Protein AF-A0A9P0B9B5-F1 (afdb_monomer_lite)

Sequence (236 aa):
MSIVCNHLKKTVIEEKGFDEEYAPSSCHLESDSDSSSYSDNIPLQDLTIKIDPSAIFSNTEIIPAVGECIEGHNIDAVVEEMQTVQVAANGENSNDEIIGKKTKRRNGFEKQQKDREKHPPIGGCLLKCKNKDCSEITEEDRKKIWDKFWSLQYSVRRQWLCRHVRFCQVQKRTVQPKSTTVSTKPSENLDGDTSEEETGRSFLKNESREYFLPKPFLGYKQTKVCKKMFLGTLGY

pLDDT: mean 70.26, std 19.97, range [30.78, 97.44]

Organism: Brassicogethes aeneus (NCBI:txid1431903)

Secondary structure (DSSP, 8-state):
----------------------------------------------------TT-----------------------------------------------------HHHHHHHHHHHSPPPP---TT-S-GGGGGS-HHHHHHHHHHHHHS-HHHHHHHHHHHEEEEE-----------------------------------TTEEEEEEEE-TTSTT-EEEE-HHHHHHHHT-

Radius of gyration: 33.67 Å; chains: 1; bounding box: 104×52×91 Å

Foldseek 3Di:
DDDDDDDDDDDDDDDDDDPDDDDPDDPDPPPPDDDDDDDDDDDDDDPPPPDDPPPPDDDDDDDDDDDDDDDDDDPPDDDDDDDPPPDDDPDDDDDPDDPPVPVPPPDVVVVLVVVLVLQDQADAPPPPDPDPLSVVQDPVQLQVQQVVLSVDDPVVNVVVQVVFKDKDADPDDPPPPPCPPPPDDDDDDDDDDDDDPPPPPVPSPGIDIWGWDDRPPPPPDITTDDPRRRRSSNRD

Structure (mmCIF, N/CA/C/O backbone):
data_AF-A0A9P0B9B5-F1
#
_entry.id   AF-A0A9P0B9B5-F1
#
loop_
_atom_site.group_PDB
_atom_site.id
_atom_site.type_symbol
_atom_site.label_atom_id
_atom_site.label_alt_id
_atom_site.label_comp_id
_atom_site.label_asym_id
_atom_site.label_entity_id
_atom_site.label_seq_id
_atom_site.pdbx_PDB_ins_code
_atom_site.Cartn_x
_atom_site.Cartn_y
_atom_site.Cartn_z
_atom_site.occupancy
_atom_site.B_iso_or_equiv
_atom_site.auth_seq_id
_atom_site.auth_comp_id
_atom_site.auth_asym_id
_atom_site.auth_atom_id
_atom_site.pdbx_PDB_model_num
ATOM 1 N N . MET A 1 1 ? 52.102 -26.822 -2.705 1.00 44.62 1 MET A N 1
ATOM 2 C CA . MET A 1 1 ? 50.639 -26.832 -2.492 1.00 44.62 1 MET A CA 1
ATOM 3 C C . MET A 1 1 ? 49.992 -26.361 -3.781 1.00 44.62 1 MET A C 1
ATOM 5 O O . MET A 1 1 ? 50.134 -25.196 -4.123 1.00 44.62 1 MET A O 1
ATOM 9 N N . SER A 1 2 ? 49.409 -27.281 -4.547 1.00 30.78 2 SER A N 1
ATOM 10 C CA . SER A 1 2 ? 48.830 -26.994 -5.864 1.00 30.78 2 SER A CA 1
ATOM 11 C C . SER A 1 2 ? 47.378 -26.549 -5.710 1.00 30.78 2 SER A C 1
ATOM 13 O O . SER A 1 2 ? 46.576 -27.276 -5.129 1.00 30.78 2 SER A O 1
ATOM 15 N N . ILE A 1 3 ? 47.049 -25.362 -6.217 1.00 40.97 3 ILE A N 1
ATOM 16 C CA . ILE A 1 3 ? 45.682 -24.832 -6.239 1.00 40.97 3 ILE A CA 1
ATOM 17 C C . ILE A 1 3 ? 45.036 -25.277 -7.551 1.00 40.97 3 ILE A C 1
ATOM 19 O O . ILE A 1 3 ? 45.455 -24.880 -8.635 1.00 40.97 3 ILE A O 1
ATOM 23 N N . VAL A 1 4 ? 44.032 -26.144 -7.438 1.00 43.41 4 VAL A N 1
ATOM 24 C CA . VAL A 1 4 ? 43.198 -26.601 -8.552 1.00 43.41 4 VAL A CA 1
ATOM 25 C C . VAL A 1 4 ? 42.124 -25.540 -8.805 1.00 43.41 4 VAL A C 1
ATOM 27 O O . VAL A 1 4 ? 41.219 -25.362 -7.992 1.00 43.41 4 VAL A O 1
ATOM 30 N N . CYS A 1 5 ? 42.222 -24.826 -9.927 1.00 40.38 5 CYS A N 1
ATOM 31 C CA . CYS A 1 5 ? 41.165 -23.938 -10.409 1.00 40.38 5 CYS A CA 1
ATOM 32 C C . CYS A 1 5 ? 40.026 -24.767 -11.020 1.00 40.38 5 CYS A C 1
ATOM 34 O O . CYS A 1 5 ? 40.195 -25.405 -12.058 1.00 40.38 5 CYS A O 1
ATOM 36 N N . ASN A 1 6 ? 38.852 -24.735 -10.388 1.00 48.91 6 ASN A N 1
ATOM 37 C CA . ASN A 1 6 ? 37.631 -25.305 -10.945 1.00 48.91 6 ASN A CA 1
ATOM 38 C C . ASN A 1 6 ? 37.082 -24.412 -12.068 1.00 48.91 6 ASN A C 1
ATOM 40 O O . ASN A 1 6 ? 36.765 -23.241 -11.863 1.00 48.91 6 ASN A O 1
ATOM 44 N N . HIS A 1 7 ? 36.948 -25.000 -13.256 1.00 39.97 7 HIS A N 1
ATOM 45 C CA . HIS A 1 7 ? 36.294 -24.415 -14.422 1.00 39.97 7 HIS A CA 1
ATOM 46 C C . HIS A 1 7 ? 34.793 -24.197 -14.167 1.00 39.97 7 HIS A C 1
ATOM 48 O O . HIS A 1 7 ? 34.031 -25.150 -14.001 1.00 39.97 7 HIS A O 1
ATOM 54 N N . LEU A 1 8 ? 34.353 -22.938 -14.227 1.00 41.25 8 LEU A N 1
ATOM 55 C CA . LEU A 1 8 ? 32.943 -22.567 -14.335 1.00 41.25 8 LEU A CA 1
ATOM 56 C C . LEU A 1 8 ? 32.449 -22.897 -15.758 1.00 41.25 8 LEU A C 1
ATOM 58 O O . LEU A 1 8 ? 32.858 -22.263 -16.733 1.00 41.25 8 LEU A O 1
ATOM 62 N N . LYS A 1 9 ? 31.572 -23.897 -15.892 1.00 45.56 9 LYS A N 1
ATOM 63 C CA . LYS A 1 9 ? 30.854 -24.179 -17.143 1.00 45.56 9 LYS A CA 1
ATOM 64 C C . LYS A 1 9 ? 29.728 -23.153 -17.315 1.00 45.56 9 LYS A C 1
ATOM 66 O O . LYS A 1 9 ? 28.806 -23.109 -16.507 1.00 45.56 9 LYS A O 1
ATOM 71 N N . LYS A 1 10 ? 29.794 -22.345 -18.378 1.00 40.94 10 LYS A N 1
ATOM 72 C CA . LYS A 1 10 ? 28.667 -21.534 -18.868 1.00 40.94 10 LYS A CA 1
ATOM 73 C C . LYS A 1 10 ? 27.616 -22.468 -19.471 1.00 40.94 10 LYS A C 1
ATOM 75 O O . LYS A 1 10 ? 27.870 -23.084 -20.501 1.00 40.94 10 LYS A O 1
ATOM 80 N N . THR A 1 11 ? 26.442 -22.553 -18.859 1.00 43.03 11 THR A N 1
ATOM 81 C CA . THR A 1 11 ? 25.246 -23.099 -19.507 1.00 43.03 11 THR A CA 1
ATOM 82 C C . THR A 1 11 ? 24.558 -21.986 -20.287 1.00 43.03 11 THR A C 1
ATOM 84 O O . THR A 1 11 ? 24.076 -21.015 -19.706 1.00 43.03 11 THR A O 1
ATOM 87 N N . VAL A 1 12 ? 24.549 -22.131 -21.610 1.00 48.03 12 VAL A N 1
ATOM 88 C CA . VAL A 1 12 ? 23.695 -21.380 -22.532 1.00 48.03 12 VAL A CA 1
ATOM 89 C C . VAL A 1 12 ? 22.266 -21.879 -22.319 1.00 48.03 12 VAL A C 1
ATOM 91 O O . VAL A 1 12 ? 22.008 -23.069 -22.478 1.00 48.03 12 VAL A O 1
ATOM 94 N N . ILE A 1 13 ? 21.360 -20.995 -21.906 1.00 45.97 13 ILE A N 1
ATOM 95 C CA . ILE A 1 13 ? 19.924 -21.283 -21.850 1.00 45.97 13 ILE A CA 1
ATOM 96 C C . ILE A 1 13 ? 19.334 -20.762 -23.161 1.00 45.97 13 ILE A C 1
ATOM 98 O O . ILE A 1 13 ? 19.321 -19.557 -23.399 1.00 45.97 13 ILE A O 1
ATOM 102 N N . GLU A 1 14 ? 18.903 -21.681 -24.024 1.00 51.84 14 GLU A N 1
ATOM 103 C CA . GLU A 1 14 ? 18.064 -21.381 -25.183 1.00 51.84 14 GLU A CA 1
ATOM 104 C C . GLU A 1 14 ? 16.669 -20.966 -24.697 1.00 51.84 14 GLU A C 1
ATOM 106 O O . GLU A 1 14 ? 15.966 -21.742 -24.046 1.00 51.84 14 GLU A O 1
ATOM 111 N N . GLU A 1 15 ? 16.255 -19.741 -25.020 1.00 50.38 15 GLU A N 1
ATOM 112 C CA . GLU A 1 15 ? 14.881 -19.288 -24.821 1.00 50.38 15 GLU A CA 1
ATOM 113 C C . GLU A 1 15 ? 13.984 -19.922 -25.892 1.00 50.38 15 GLU A C 1
ATOM 115 O O . GLU A 1 15 ? 13.926 -19.473 -27.038 1.00 50.38 15 GLU A O 1
ATOM 120 N N . LYS A 1 16 ? 13.275 -20.994 -25.525 1.00 49.56 16 LYS A N 1
ATOM 121 C CA . LYS A 1 16 ? 12.134 -21.477 -26.308 1.00 49.56 16 LYS A CA 1
ATOM 122 C C . LYS A 1 16 ? 10.941 -20.556 -26.066 1.00 49.56 16 LYS A C 1
ATOM 124 O O . LYS A 1 16 ? 10.555 -20.321 -24.923 1.00 49.56 16 LYS A O 1
ATOM 129 N N . GLY A 1 17 ? 10.381 -20.051 -27.165 1.00 49.94 17 GLY A N 1
ATOM 130 C CA . GLY A 1 17 ? 9.160 -19.253 -27.192 1.00 49.94 17 GLY A CA 1
ATOM 131 C C . GLY A 1 17 ? 8.017 -19.968 -26.480 1.00 49.94 17 GLY A C 1
ATOM 132 O O . GLY A 1 17 ? 7.697 -21.115 -26.786 1.00 49.94 17 GLY A O 1
ATOM 133 N N . PHE A 1 18 ? 7.450 -19.274 -25.501 1.00 47.50 18 PHE A N 1
ATOM 134 C CA . PHE A 1 18 ? 6.357 -19.742 -24.670 1.00 47.50 18 PHE A CA 1
ATOM 135 C C . PHE A 1 18 ? 5.098 -18.972 -25.071 1.00 47.50 18 PHE A C 1
ATOM 137 O O . PHE A 1 18 ? 4.807 -17.904 -24.530 1.00 47.50 18 PHE A O 1
ATOM 144 N N . ASP A 1 19 ? 4.399 -19.492 -26.079 1.00 56.88 19 ASP A N 1
ATOM 145 C CA . ASP A 1 19 ? 3.012 -19.134 -26.363 1.00 56.88 19 ASP A CA 1
ATOM 146 C C . ASP A 1 19 ? 2.135 -19.979 -25.432 1.00 56.88 19 ASP A C 1
ATOM 148 O O . ASP A 1 19 ? 1.824 -21.128 -25.735 1.00 56.88 19 ASP A O 1
ATOM 152 N N . GLU A 1 20 ? 1.787 -19.438 -24.263 1.00 57.78 20 GLU A N 1
ATOM 153 C CA . GLU A 1 20 ? 0.836 -20.080 -23.354 1.00 57.78 20 GLU A CA 1
ATOM 154 C C . GLU A 1 20 ? -0.337 -19.133 -23.092 1.00 57.78 20 GLU A C 1
ATOM 156 O O . GLU A 1 20 ? -0.202 -18.041 -22.527 1.00 57.78 20 GLU A O 1
ATOM 161 N N . GLU A 1 21 ? -1.501 -19.562 -23.575 1.00 55.75 21 GLU A N 1
ATOM 162 C CA . GLU A 1 21 ? -2.809 -18.996 -23.288 1.00 55.75 21 GLU A CA 1
ATOM 163 C C . GLU A 1 21 ? -3.016 -18.911 -21.772 1.00 55.75 21 GLU A C 1
ATOM 165 O O . GLU A 1 21 ? -3.261 -19.896 -21.078 1.00 55.75 21 GLU A O 1
ATOM 170 N N . TYR A 1 22 ? -2.912 -17.696 -21.239 1.00 54.75 22 TYR A N 1
ATOM 171 C CA . TYR A 1 22 ? -3.089 -17.438 -19.818 1.00 54.75 22 TYR A CA 1
ATOM 172 C C . TYR A 1 22 ? -4.581 -17.397 -19.467 1.00 54.75 22 TYR A C 1
ATOM 174 O O . TYR A 1 22 ? -5.211 -16.335 -19.446 1.00 54.75 22 TYR A O 1
ATOM 182 N N . ALA A 1 23 ? -5.147 -18.563 -19.159 1.00 50.97 23 ALA A N 1
ATOM 183 C CA . ALA A 1 23 ? -6.396 -18.652 -18.417 1.00 50.97 23 ALA A CA 1
ATOM 184 C C . ALA A 1 23 ? -6.173 -18.117 -16.982 1.00 50.97 23 ALA A C 1
ATOM 186 O O . ALA A 1 23 ? -5.209 -18.507 -16.316 1.00 50.97 23 ALA A O 1
ATOM 187 N N . PRO A 1 24 ? -7.022 -17.209 -16.465 1.00 51.09 24 PRO A N 1
ATOM 188 C CA . PRO A 1 24 ? -6.868 -16.684 -15.116 1.00 51.09 24 PRO A CA 1
ATOM 189 C C . PRO A 1 24 ? -7.127 -17.791 -14.087 1.00 51.09 24 PRO A C 1
ATOM 191 O O . PRO A 1 24 ? -8.270 -18.154 -13.817 1.00 51.09 24 PRO A O 1
ATOM 194 N N . SER A 1 25 ? -6.047 -18.306 -13.495 1.00 46.84 25 SER A N 1
ATOM 195 C CA . SER A 1 25 ? -6.086 -19.216 -12.351 1.00 46.84 25 SER A CA 1
ATOM 196 C C . SER A 1 25 ? -6.801 -18.536 -11.178 1.00 46.84 25 SER A C 1
ATOM 198 O O . SER A 1 25 ? -6.281 -17.624 -10.530 1.00 46.84 25 SER A O 1
ATOM 200 N N . SER A 1 26 ? -8.043 -18.966 -10.960 1.00 44.09 26 SER A N 1
ATOM 201 C CA . SER A 1 26 ? -8.800 -18.764 -9.733 1.00 44.09 26 SER A CA 1
ATOM 202 C C . SER A 1 26 ? -8.039 -19.459 -8.611 1.00 44.09 26 SER A C 1
ATOM 204 O O . SER A 1 26 ? -7.989 -20.685 -8.557 1.00 44.09 26 SER A O 1
ATOM 206 N N . CYS A 1 27 ? -7.406 -18.695 -7.726 1.00 40.09 27 CYS A N 1
ATOM 207 C CA . CYS A 1 27 ? -6.798 -19.240 -6.520 1.00 40.09 27 CYS A CA 1
ATOM 208 C C . CYS A 1 27 ? -7.899 -19.573 -5.499 1.00 40.09 27 CYS A C 1
ATOM 210 O O . CYS A 1 27 ? -8.065 -18.877 -4.498 1.00 40.09 27 CYS A O 1
ATOM 212 N N . HIS A 1 28 ? -8.668 -20.624 -5.781 1.00 46.69 28 HIS A N 1
ATOM 213 C CA . HIS A 1 28 ? -9.487 -21.320 -4.801 1.00 46.69 28 HIS A CA 1
ATOM 214 C C . HIS A 1 28 ? -8.684 -22.539 -4.341 1.00 46.69 28 HIS A C 1
ATOM 216 O O . HIS A 1 28 ? -8.611 -23.554 -5.023 1.00 46.69 28 HIS A O 1
ATOM 222 N N . LEU A 1 29 ? -7.975 -22.386 -3.223 1.00 49.81 29 LEU A N 1
ATOM 223 C CA . LEU A 1 29 ? -7.461 -23.520 -2.463 1.00 49.81 29 LEU A CA 1
ATOM 224 C C . LEU A 1 29 ? -8.648 -24.073 -1.669 1.00 49.81 29 LEU A C 1
ATOM 226 O O . LEU A 1 29 ? -8.909 -23.617 -0.559 1.00 49.81 29 LEU A O 1
ATOM 230 N N . GLU A 1 30 ? -9.394 -24.996 -2.269 1.00 45.03 30 GLU A N 1
ATOM 231 C CA . GLU A 1 30 ? -10.236 -25.920 -1.514 1.00 45.03 30 GLU A CA 1
ATOM 232 C C . GLU A 1 30 ? -9.291 -26.958 -0.908 1.00 45.03 30 GLU A C 1
ATOM 234 O O . GLU A 1 30 ? -8.736 -27.821 -1.585 1.00 45.03 30 GLU A O 1
ATOM 239 N N . SER A 1 31 ? -8.976 -26.764 0.370 1.00 52.84 31 SER A N 1
ATOM 240 C CA . SER A 1 31 ? -8.313 -27.771 1.186 1.00 52.84 31 SER A CA 1
ATOM 241 C C . SER A 1 31 ? -9.402 -28.512 1.942 1.00 52.84 31 SER A C 1
ATOM 243 O O . SER A 1 31 ? -9.701 -28.180 3.086 1.00 52.84 31 SER A O 1
ATOM 245 N N . ASP A 1 32 ? -9.995 -29.498 1.277 1.00 47.25 32 ASP A N 1
ATOM 246 C CA . ASP A 1 32 ? -10.714 -30.561 1.963 1.00 47.25 32 ASP A CA 1
ATOM 247 C C . ASP A 1 32 ? -9.674 -31.402 2.704 1.00 47.25 32 ASP A C 1
ATOM 249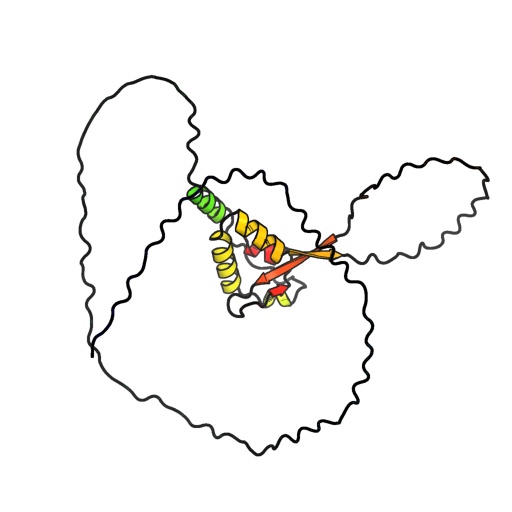 O O . ASP A 1 32 ? -8.792 -32.038 2.124 1.00 47.25 32 ASP A O 1
ATOM 253 N N . SER A 1 33 ? -9.704 -31.325 4.026 1.00 58.16 33 SER A N 1
ATOM 254 C CA . SER A 1 33 ? -8.931 -32.191 4.908 1.00 58.16 33 SER A CA 1
ATOM 255 C C . SER A 1 33 ? -9.871 -32.667 5.997 1.00 58.16 33 SER A C 1
ATOM 257 O O . SER A 1 33 ? -9.918 -32.123 7.099 1.00 58.16 33 SER A O 1
ATOM 259 N N . ASP A 1 34 ? -10.654 -33.673 5.625 1.00 51.19 34 ASP A N 1
ATOM 260 C CA . ASP A 1 34 ? -11.388 -34.507 6.555 1.00 51.19 34 ASP A CA 1
ATOM 261 C C . ASP A 1 34 ? -10.427 -35.372 7.377 1.00 51.19 34 ASP A C 1
ATOM 263 O O . ASP A 1 34 ? -9.468 -35.947 6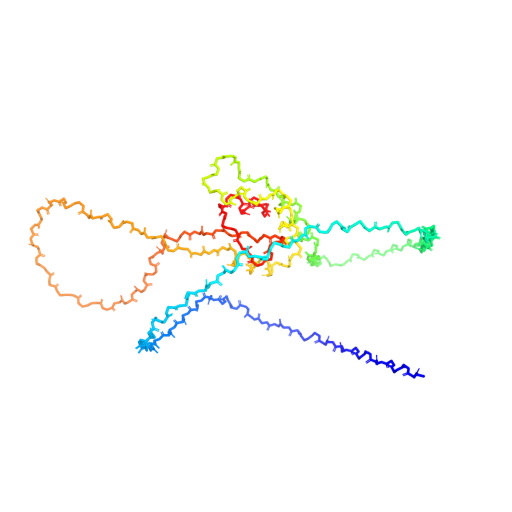.866 1.00 51.19 34 ASP A O 1
ATOM 267 N N . SER A 1 35 ? -10.808 -35.546 8.642 1.00 49.12 35 SER A N 1
ATOM 268 C CA . SER A 1 35 ? -10.493 -36.693 9.498 1.00 49.12 35 SER A CA 1
ATOM 269 C C . SER A 1 35 ? -9.064 -36.848 10.026 1.00 49.12 35 SER A C 1
ATOM 271 O O . SER A 1 35 ? -8.180 -37.397 9.381 1.00 49.12 35 SER A O 1
ATOM 273 N N . SER A 1 36 ? -8.907 -36.550 11.320 1.00 51.09 36 SER A N 1
ATOM 274 C CA . SER A 1 36 ? -8.515 -37.573 12.302 1.00 51.09 36 SER A CA 1
ATOM 275 C C . SER A 1 36 ? -8.492 -36.969 13.709 1.00 51.09 36 SER A C 1
ATOM 277 O O . SER A 1 36 ? -7.546 -36.288 14.105 1.00 51.09 36 SER A O 1
ATOM 279 N N . SER A 1 37 ? -9.538 -37.245 14.486 1.00 60.25 37 SER A N 1
ATOM 280 C CA . SER A 1 37 ? -9.553 -37.069 15.935 1.00 60.25 37 SER A CA 1
ATOM 281 C C . SER A 1 37 ? -8.617 -38.095 16.583 1.00 60.25 37 SER A C 1
ATOM 283 O O . SER A 1 37 ? -8.989 -39.257 16.737 1.00 60.25 37 SER A O 1
ATOM 285 N N . TYR A 1 38 ? -7.420 -37.665 16.977 1.00 49.09 38 TYR A N 1
ATOM 286 C CA . TYR A 1 38 ? -6.568 -38.416 17.898 1.00 49.09 38 TYR A CA 1
ATOM 287 C C . TYR A 1 38 ? -6.396 -37.586 19.171 1.00 49.09 38 TYR A C 1
ATOM 289 O O . TYR A 1 38 ? -5.624 -36.632 19.233 1.00 49.09 38 TYR A O 1
ATOM 297 N N . SER A 1 39 ? -7.219 -37.893 20.169 1.00 55.72 39 SER A N 1
ATOM 298 C CA . SER A 1 39 ? -7.120 -37.346 21.518 1.00 55.72 39 SER A CA 1
ATOM 299 C C . SER A 1 39 ? -6.148 -38.197 22.330 1.00 55.72 39 SER A C 1
ATOM 301 O O . SER A 1 39 ? -6.564 -39.129 23.017 1.00 55.72 39 SER A O 1
ATOM 303 N N . ASP A 1 40 ? -4.862 -37.856 22.252 1.00 52.16 40 ASP A N 1
ATOM 304 C CA . ASP A 1 40 ? -3.852 -38.357 23.181 1.00 52.16 40 ASP A CA 1
ATOM 305 C C . ASP A 1 40 ? -3.804 -37.459 24.421 1.00 52.16 40 ASP A C 1
ATOM 307 O O . ASP A 1 40 ? -3.401 -36.295 24.387 1.00 52.16 40 ASP A O 1
ATOM 311 N N . ASN A 1 41 ? -4.243 -38.031 25.542 1.00 58.47 41 ASN A N 1
ATOM 312 C CA . ASN A 1 41 ? -4.029 -37.493 26.876 1.00 58.47 41 ASN A CA 1
ATOM 313 C C . ASN A 1 41 ? -2.531 -37.549 27.204 1.00 58.47 41 ASN A C 1
ATOM 315 O O . ASN A 1 41 ? -2.017 -38.597 27.596 1.00 58.47 41 ASN A O 1
ATOM 319 N N . ILE A 1 42 ? -1.836 -36.418 27.081 1.00 56.56 42 ILE A N 1
ATOM 320 C CA . ILE A 1 42 ? -0.486 -36.254 27.627 1.00 56.56 42 ILE A CA 1
ATOM 321 C C . ILE A 1 42 ? -0.628 -35.797 29.088 1.00 56.56 42 ILE A C 1
ATOM 323 O O . ILE A 1 42 ? -1.194 -34.728 29.331 1.00 56.56 42 ILE A O 1
ATOM 327 N N . PRO A 1 43 ? -0.137 -36.562 30.079 1.00 62.44 43 PRO A N 1
ATOM 328 C CA . PRO A 1 43 ? -0.156 -36.127 31.467 1.00 62.44 43 PRO A CA 1
ATOM 329 C C . PRO A 1 43 ? 0.811 -34.951 31.651 1.00 62.44 43 PRO A C 1
ATOM 331 O O . PRO A 1 43 ? 2.006 -35.069 31.371 1.00 62.44 43 PRO A O 1
ATOM 334 N N . LEU A 1 44 ? 0.287 -33.820 32.139 1.00 52.75 44 LEU A N 1
ATOM 335 C CA . LEU A 1 44 ? 1.085 -32.703 32.642 1.00 52.75 44 LEU A CA 1
ATOM 336 C C . LEU A 1 44 ? 2.004 -33.224 33.754 1.00 52.75 44 LEU A C 1
ATOM 338 O O . LEU A 1 44 ? 1.549 -33.487 34.866 1.00 52.75 44 LEU A O 1
ATOM 342 N N . GLN A 1 45 ? 3.294 -33.363 33.454 1.00 59.28 45 GLN A N 1
ATOM 343 C CA . GLN A 1 45 ? 4.322 -33.412 34.483 1.00 59.28 45 GLN A CA 1
ATOM 344 C C . GLN A 1 45 ? 4.889 -32.010 34.683 1.00 59.28 45 GLN A C 1
ATOM 346 O O . GLN A 1 45 ? 5.209 -31.289 33.737 1.00 59.28 45 GLN A O 1
ATOM 351 N N . ASP A 1 46 ? 4.947 -31.647 35.954 1.00 56.75 46 ASP A N 1
ATOM 352 C CA . ASP A 1 46 ? 5.301 -30.353 36.507 1.00 56.75 46 ASP A CA 1
ATOM 353 C C . ASP A 1 46 ? 6.794 -30.059 36.264 1.00 56.75 46 ASP A C 1
ATOM 355 O O . ASP A 1 46 ? 7.676 -30.534 36.981 1.00 56.75 46 ASP A O 1
ATOM 359 N N . LEU A 1 47 ? 7.105 -29.305 35.206 1.00 49.91 47 LEU A N 1
ATOM 360 C CA . LEU A 1 47 ? 8.456 -28.807 34.936 1.00 49.91 47 LEU A CA 1
ATOM 361 C C . LEU A 1 47 ? 8.675 -27.503 35.708 1.00 49.91 47 LEU A C 1
ATOM 363 O O . LEU A 1 47 ? 8.646 -26.403 35.157 1.00 49.91 47 LEU A O 1
ATOM 367 N N . THR A 1 48 ? 8.925 -27.628 37.011 1.00 57.41 48 THR A N 1
ATOM 368 C CA . THR A 1 48 ? 9.454 -26.526 37.817 1.00 57.41 48 THR A CA 1
ATOM 369 C C . THR A 1 48 ? 10.920 -26.293 37.440 1.00 57.41 48 THR A C 1
ATOM 371 O O . THR A 1 48 ? 11.837 -26.897 37.996 1.00 57.41 48 THR A O 1
ATOM 374 N N . ILE A 1 49 ? 11.160 -25.415 36.466 1.00 55.72 49 ILE A N 1
ATOM 375 C CA . ILE A 1 49 ? 12.507 -24.944 36.135 1.00 55.72 49 ILE A CA 1
ATOM 376 C C . ILE A 1 49 ? 12.968 -24.030 37.277 1.00 55.72 49 ILE A C 1
ATOM 378 O O . ILE A 1 49 ? 12.536 -22.884 37.395 1.00 55.72 49 ILE A O 1
ATOM 382 N N . LYS A 1 50 ? 13.845 -24.551 38.142 1.00 57.28 50 LYS A N 1
ATOM 383 C CA . LYS A 1 50 ? 14.589 -23.752 39.121 1.00 57.28 50 LYS A CA 1
ATOM 384 C C . LYS A 1 50 ? 15.600 -22.894 38.363 1.00 57.28 50 LYS A C 1
ATOM 386 O O . LYS A 1 50 ? 16.636 -23.391 37.933 1.00 57.28 50 LYS A O 1
ATOM 391 N N . ILE A 1 51 ? 15.275 -21.621 38.169 1.00 63.59 51 ILE A N 1
ATOM 392 C CA . ILE A 1 51 ? 16.228 -20.624 37.682 1.00 63.59 51 ILE A CA 1
ATOM 393 C C . ILE A 1 51 ? 17.079 -20.201 38.880 1.00 63.59 51 ILE A C 1
ATOM 395 O O . ILE A 1 51 ? 16.559 -19.656 39.851 1.00 63.59 51 ILE A O 1
ATOM 399 N N . ASP A 1 52 ? 18.373 -20.501 38.813 1.00 61.78 52 ASP A N 1
ATOM 400 C CA . ASP A 1 52 ? 19.372 -20.110 39.804 1.00 61.78 52 ASP A CA 1
ATOM 401 C C . ASP A 1 52 ? 19.760 -18.629 39.577 1.00 61.78 52 ASP A C 1
ATOM 403 O O . ASP A 1 52 ? 20.262 -18.295 38.499 1.00 61.78 52 ASP A O 1
ATOM 407 N N . PRO A 1 53 ? 19.506 -17.704 40.523 1.00 61.38 53 PRO A N 1
ATOM 408 C CA . PRO A 1 53 ? 19.709 -16.266 40.320 1.00 61.38 53 PRO A CA 1
ATOM 409 C C . PRO A 1 53 ? 21.165 -15.801 40.516 1.00 61.38 53 PRO A C 1
ATOM 411 O O . PRO A 1 53 ? 21.416 -14.611 40.689 1.00 61.38 53 PRO A O 1
ATOM 414 N N . SER A 1 54 ? 22.141 -16.709 40.498 1.00 53.12 54 SER A N 1
ATOM 415 C CA . SER A 1 54 ? 23.538 -16.410 40.839 1.00 53.12 54 SER A CA 1
ATOM 416 C C . SER A 1 54 ? 24.462 -16.127 39.639 1.00 53.12 54 SER A C 1
ATOM 418 O O . SER A 1 54 ? 25.613 -15.740 39.834 1.00 53.12 54 SER A O 1
ATOM 420 N N . ALA A 1 55 ? 23.972 -16.195 38.396 1.00 52.78 55 ALA A N 1
ATOM 421 C CA . ALA A 1 55 ? 24.739 -15.799 37.208 1.00 52.78 55 ALA A CA 1
ATOM 422 C C . ALA A 1 55 ? 24.613 -14.290 36.910 1.00 52.78 55 ALA A C 1
ATOM 424 O O . ALA A 1 55 ? 24.069 -13.870 35.889 1.00 52.78 55 ALA A O 1
ATOM 425 N N . ILE A 1 56 ? 25.133 -13.466 37.821 1.00 53.03 56 ILE A N 1
ATOM 426 C CA . ILE A 1 56 ? 25.432 -12.053 37.567 1.00 53.03 56 ILE A CA 1
ATOM 427 C C . ILE A 1 56 ? 26.693 -12.034 36.697 1.00 53.03 56 ILE A C 1
ATOM 429 O O . ILE A 1 56 ? 27.809 -12.144 37.201 1.00 53.03 56 ILE A O 1
ATOM 433 N N . PHE A 1 57 ? 26.523 -11.955 35.377 1.00 46.41 57 PHE A N 1
ATOM 434 C CA . PHE A 1 57 ? 27.645 -11.721 34.474 1.00 46.41 57 PHE A CA 1
ATOM 435 C C . PHE A 1 57 ? 28.100 -10.268 34.603 1.00 46.41 57 PHE A C 1
ATOM 437 O O . PHE A 1 57 ? 27.368 -9.326 34.303 1.00 46.41 57 PHE A O 1
ATOM 444 N N . SER A 1 58 ? 29.329 -10.121 35.080 1.00 52.03 58 SER A N 1
ATOM 445 C CA . SER A 1 58 ? 30.077 -8.880 35.186 1.00 52.03 58 SER A CA 1
ATOM 446 C C . SER A 1 58 ? 30.179 -8.176 33.833 1.00 52.03 58 SER A C 1
ATOM 448 O O . SER A 1 58 ? 30.666 -8.748 32.854 1.00 52.03 58 SER A O 1
ATOM 450 N N . ASN A 1 59 ? 29.779 -6.905 33.803 1.00 50.69 59 ASN A N 1
ATOM 451 C CA . ASN A 1 59 ? 30.127 -5.974 32.737 1.00 50.69 59 ASN A CA 1
ATOM 452 C C . ASN A 1 59 ? 31.652 -5.905 32.624 1.00 50.69 59 ASN A C 1
ATOM 454 O O . ASN A 1 59 ? 32.316 -5.355 33.500 1.00 50.69 59 ASN A O 1
ATOM 458 N N . THR A 1 60 ? 32.197 -6.470 31.551 1.00 48.47 60 THR A N 1
ATOM 459 C CA . THR A 1 60 ? 33.592 -6.252 31.173 1.00 48.47 60 THR A CA 1
ATOM 460 C C . THR A 1 60 ? 33.583 -5.243 30.034 1.00 48.47 60 THR A C 1
ATOM 462 O O . THR A 1 60 ? 33.124 -5.547 28.933 1.00 48.47 60 THR A O 1
ATOM 465 N N . GLU A 1 61 ? 34.029 -4.022 30.327 1.00 57.22 61 GLU A N 1
ATOM 466 C CA . GLU A 1 61 ? 34.400 -3.027 29.325 1.00 57.22 61 GLU A CA 1
ATOM 467 C C . GLU A 1 61 ? 35.450 -3.637 28.393 1.00 57.22 61 GLU A C 1
ATOM 469 O O . GLU A 1 61 ? 36.564 -3.948 28.810 1.00 57.22 61 GLU A O 1
ATOM 474 N N . ILE A 1 62 ? 35.099 -3.804 27.120 1.00 53.81 62 ILE A N 1
ATOM 475 C CA . ILE A 1 62 ? 36.076 -4.036 26.061 1.00 53.81 62 ILE A CA 1
ATOM 476 C C . ILE A 1 62 ? 36.179 -2.731 25.284 1.00 53.81 62 ILE A C 1
ATOM 478 O O . ILE A 1 62 ? 35.336 -2.408 24.449 1.00 53.81 62 ILE A O 1
ATOM 482 N N . ILE A 1 63 ? 37.228 -1.978 25.601 1.00 56.03 63 ILE A N 1
ATOM 483 C CA . ILE A 1 63 ? 37.772 -0.906 24.773 1.00 56.03 63 ILE A CA 1
ATOM 484 C C . ILE A 1 63 ? 38.541 -1.587 23.630 1.00 56.03 63 ILE A C 1
ATOM 486 O O . ILE A 1 63 ? 39.522 -2.279 23.915 1.00 56.03 63 ILE A O 1
ATOM 490 N N . PRO A 1 64 ? 38.176 -1.420 22.346 1.00 54.03 64 PRO A N 1
ATOM 491 C CA . PRO A 1 64 ? 39.098 -1.743 21.274 1.00 54.03 64 PRO A CA 1
ATOM 492 C C . PRO A 1 64 ? 40.110 -0.605 21.132 1.00 54.03 64 PRO A C 1
ATOM 494 O O . PRO A 1 64 ? 39.776 0.538 20.815 1.00 54.03 64 PRO A O 1
ATOM 497 N N . ALA A 1 65 ? 41.358 -0.962 21.417 1.00 48.75 65 ALA A N 1
ATOM 498 C CA . ALA A 1 65 ? 42.535 -0.153 21.201 1.00 48.75 65 ALA A CA 1
ATOM 499 C C . ALA A 1 65 ? 42.705 0.225 19.721 1.00 48.75 65 ALA A C 1
ATOM 501 O O . ALA A 1 65 ? 42.447 -0.559 18.808 1.00 48.75 65 ALA A O 1
ATOM 502 N N . VAL A 1 66 ? 43.182 1.453 19.555 1.00 55.50 66 VAL A N 1
ATOM 503 C CA . VAL A 1 66 ? 43.850 2.038 18.393 1.00 55.50 66 VAL A CA 1
ATOM 504 C C . VAL A 1 66 ? 44.705 1.046 17.592 1.00 55.50 66 VAL A C 1
ATOM 506 O O . VAL A 1 66 ? 45.567 0.360 18.135 1.00 55.50 66 VAL A O 1
ATOM 509 N N . GLY A 1 67 ? 44.488 1.040 16.276 1.00 42.53 67 GLY A N 1
ATOM 510 C CA . GLY A 1 67 ? 45.356 0.433 15.273 1.00 42.53 67 GLY A CA 1
ATOM 511 C C . GLY A 1 67 ? 45.458 1.370 14.074 1.00 42.53 67 GLY A C 1
ATOM 512 O O . GLY A 1 67 ? 44.504 1.524 13.315 1.00 42.53 67 GLY A O 1
ATOM 513 N N . GLU A 1 68 ? 46.598 2.044 13.989 1.00 46.16 68 GLU A N 1
ATOM 514 C CA . GLU A 1 68 ? 47.019 2.994 12.964 1.00 46.16 68 GLU A CA 1
ATOM 515 C C . GLU A 1 68 ? 47.218 2.374 11.566 1.00 46.16 68 GLU A C 1
ATOM 517 O O . GLU A 1 68 ? 47.579 1.209 11.424 1.00 46.16 68 GLU A O 1
ATOM 522 N N . CYS A 1 69 ? 47.058 3.249 10.565 1.00 43.00 69 CYS A N 1
ATOM 523 C CA . CYS A 1 69 ? 47.726 3.302 9.258 1.00 43.00 69 CYS A CA 1
ATOM 524 C C . CYS A 1 69 ? 47.603 2.115 8.286 1.00 43.00 69 CYS A C 1
ATOM 526 O O . CYS A 1 69 ? 48.378 1.167 8.344 1.00 43.00 69 CYS A O 1
ATOM 528 N N . ILE A 1 70 ? 46.790 2.302 7.234 1.00 49.34 70 ILE A N 1
ATOM 529 C CA . ILE A 1 70 ? 47.248 2.002 5.869 1.00 49.34 70 ILE A CA 1
ATOM 530 C C . ILE A 1 70 ? 46.929 3.199 4.970 1.00 49.34 70 ILE A C 1
ATOM 532 O O . ILE A 1 70 ? 45.807 3.703 4.926 1.00 49.34 70 ILE A O 1
ATOM 536 N N . GLU A 1 71 ? 47.995 3.650 4.324 1.00 47.44 71 GLU A N 1
ATOM 537 C CA . GLU A 1 71 ? 48.125 4.760 3.398 1.00 47.44 71 GLU A CA 1
ATOM 538 C C . GLU A 1 71 ? 47.244 4.610 2.152 1.00 47.44 71 GLU A C 1
ATOM 540 O O . GLU A 1 71 ? 46.803 3.525 1.771 1.00 47.44 71 GLU A O 1
ATOM 545 N N . GLY A 1 72 ? 46.959 5.760 1.547 1.00 47.31 72 GLY A N 1
ATOM 546 C CA . GLY A 1 72 ? 45.934 5.929 0.539 1.00 47.31 72 GLY A CA 1
ATOM 547 C C . GLY A 1 72 ? 46.167 5.187 -0.766 1.00 47.31 72 GLY A C 1
ATOM 548 O O . GLY A 1 72 ? 47.274 5.113 -1.286 1.00 47.31 72 GLY A O 1
ATOM 549 N N . HIS A 1 73 ? 45.058 4.763 -1.361 1.00 42.81 73 HIS A N 1
ATOM 550 C CA . HIS A 1 73 ? 44.974 4.584 -2.797 1.00 42.81 73 HIS A CA 1
ATOM 551 C C . HIS A 1 73 ? 44.200 5.756 -3.387 1.00 42.81 73 HIS A C 1
ATOM 553 O O . HIS A 1 73 ? 42.991 5.910 -3.222 1.00 42.81 73 HIS A O 1
ATOM 559 N N . ASN A 1 74 ? 44.989 6.592 -4.043 1.00 45.88 74 ASN A N 1
ATOM 560 C CA . ASN A 1 74 ? 44.591 7.612 -4.979 1.00 45.88 74 ASN A CA 1
ATOM 561 C C . ASN A 1 74 ? 43.721 6.968 -6.077 1.00 45.88 74 ASN A C 1
ATOM 563 O O . ASN A 1 74 ? 44.187 6.066 -6.771 1.00 45.88 74 ASN A O 1
ATOM 567 N N . ILE A 1 75 ? 42.463 7.392 -6.213 1.00 50.78 75 ILE A N 1
ATOM 568 C CA . ILE A 1 75 ? 41.639 7.076 -7.390 1.00 50.78 75 ILE A CA 1
ATOM 569 C C . ILE A 1 75 ? 41.477 8.367 -8.193 1.00 50.78 75 ILE A C 1
ATOM 571 O O . ILE A 1 75 ? 40.372 8.824 -8.479 1.00 50.78 75 ILE A O 1
ATOM 575 N N . ASP A 1 76 ? 42.615 8.973 -8.525 1.00 42.75 76 ASP A N 1
ATOM 576 C CA . ASP A 1 76 ? 42.714 9.807 -9.707 1.00 42.75 76 ASP A CA 1
ATOM 577 C C . ASP A 1 76 ? 42.533 8.909 -10.940 1.00 42.75 76 ASP A C 1
ATOM 579 O O . ASP A 1 76 ? 43.258 7.939 -11.157 1.00 42.75 76 ASP A O 1
ATOM 583 N N . ALA A 1 77 ? 41.543 9.275 -11.748 1.00 53.50 77 ALA A N 1
ATOM 584 C CA . ALA A 1 77 ? 41.699 9.389 -13.190 1.00 53.50 77 ALA A CA 1
ATOM 585 C C . ALA A 1 77 ? 42.281 8.188 -13.956 1.00 53.50 77 ALA A C 1
ATOM 587 O O . ALA A 1 77 ? 43.403 8.285 -14.423 1.00 53.50 77 ALA A O 1
ATOM 588 N N . VAL A 1 78 ? 41.483 7.151 -14.250 1.00 54.50 78 VAL A N 1
ATOM 589 C CA . VAL A 1 78 ? 41.587 6.433 -15.543 1.00 54.50 78 VAL A CA 1
ATOM 590 C C . VAL A 1 78 ? 40.261 5.734 -15.893 1.00 54.50 78 VAL A C 1
ATOM 592 O O . VAL A 1 78 ? 40.052 4.586 -15.522 1.00 54.50 78 VAL A O 1
ATOM 595 N N . VAL A 1 79 ? 39.366 6.417 -16.613 1.00 52.22 79 VAL A N 1
ATOM 596 C CA . VAL A 1 79 ? 38.536 5.830 -17.693 1.00 52.22 79 VAL A CA 1
ATOM 597 C C . VAL A 1 79 ? 38.311 6.976 -18.686 1.00 52.22 79 VAL A C 1
ATOM 599 O O . VAL A 1 79 ? 37.432 7.812 -18.504 1.00 52.22 79 VAL A O 1
ATOM 602 N N . GLU A 1 80 ? 39.304 7.241 -19.534 1.00 52.62 80 GLU A N 1
ATOM 603 C CA . GLU A 1 80 ? 39.260 6.866 -20.958 1.00 52.62 80 GLU A CA 1
ATOM 604 C C . GLU A 1 80 ? 37.936 7.242 -21.638 1.00 52.62 80 GLU A C 1
ATOM 606 O O . GLU A 1 80 ? 37.018 6.445 -21.813 1.00 52.62 80 GLU A O 1
ATOM 611 N N . GLU A 1 81 ? 37.834 8.519 -22.000 1.00 56.31 81 GLU A N 1
ATOM 612 C CA . GLU A 1 81 ? 37.975 8.954 -23.396 1.00 56.31 81 GLU A CA 1
ATOM 613 C C . GLU A 1 81 ? 37.769 7.856 -24.466 1.00 56.31 81 GLU A C 1
ATOM 615 O O . GLU A 1 81 ? 38.662 7.518 -25.237 1.00 56.31 81 GLU A O 1
ATOM 620 N N . MET A 1 82 ? 36.553 7.315 -24.558 1.00 53.75 82 MET A N 1
ATOM 621 C CA . MET A 1 82 ? 36.096 6.591 -25.742 1.00 53.75 82 MET A CA 1
ATOM 622 C C . MET A 1 82 ? 35.159 7.475 -26.574 1.00 53.75 82 MET A C 1
ATOM 624 O O . MET A 1 82 ? 33.959 7.567 -26.340 1.00 53.75 82 MET A O 1
ATOM 628 N N . GLN A 1 83 ? 35.766 8.061 -27.609 1.00 50.34 83 GLN A N 1
ATOM 629 C CA . GLN A 1 83 ? 35.200 8.227 -28.951 1.00 50.34 83 GLN A CA 1
ATOM 630 C C . GLN A 1 83 ? 34.039 9.221 -29.127 1.00 50.34 83 GLN A C 1
ATOM 632 O O . GLN A 1 83 ? 32.913 8.861 -29.463 1.00 50.34 83 GLN A O 1
ATOM 637 N N . THR A 1 84 ? 34.376 10.511 -29.148 1.00 50.72 84 THR A N 1
ATOM 638 C CA . THR A 1 84 ? 33.764 11.440 -30.111 1.00 50.72 84 THR A CA 1
ATOM 639 C C . THR A 1 84 ? 34.382 11.229 -31.493 1.00 50.72 84 THR A C 1
ATOM 641 O O . THR A 1 84 ? 35.266 11.969 -31.915 1.00 50.72 84 THR A O 1
ATOM 644 N N . VAL A 1 85 ? 33.903 10.218 -32.219 1.00 53.66 85 VAL A N 1
ATOM 645 C CA . VAL A 1 85 ? 34.022 10.188 -33.682 1.00 53.66 85 VAL A CA 1
ATOM 646 C C . VAL A 1 85 ? 32.732 10.780 -34.242 1.00 53.66 85 VAL A C 1
ATOM 648 O O . VAL A 1 85 ? 31.735 10.091 -34.445 1.00 53.66 85 VAL A O 1
ATOM 651 N N . GLN A 1 86 ? 32.748 12.093 -34.466 1.00 45.03 86 GLN A N 1
ATOM 652 C CA . GLN A 1 86 ? 31.810 12.742 -35.373 1.00 45.03 86 GLN A CA 1
ATOM 653 C C . GLN A 1 86 ? 32.241 12.401 -36.804 1.00 45.03 86 GLN A C 1
ATOM 655 O O . GLN A 1 86 ? 33.038 13.115 -37.406 1.00 45.03 86 GLN A O 1
ATOM 660 N N . VAL A 1 87 ? 31.729 11.298 -37.357 1.00 54.47 87 VAL A N 1
ATOM 661 C CA . VAL A 1 87 ? 31.675 11.151 -38.815 1.00 54.47 87 VAL A CA 1
ATOM 662 C C . VAL A 1 87 ? 30.436 11.893 -39.287 1.00 54.47 87 VAL A C 1
ATOM 664 O O . VAL A 1 87 ? 29.305 11.435 -39.132 1.00 54.47 87 VAL A O 1
ATOM 667 N N . ALA A 1 88 ? 30.680 13.066 -39.861 1.00 51.94 88 ALA A N 1
ATOM 668 C CA . ALA A 1 88 ? 29.774 13.683 -40.803 1.00 51.94 88 ALA A CA 1
ATOM 669 C C . ALA A 1 88 ? 29.538 12.708 -41.965 1.00 51.94 88 ALA A C 1
ATOM 671 O O . ALA A 1 88 ? 30.448 12.406 -42.732 1.00 51.94 88 ALA A O 1
ATOM 672 N N . ALA A 1 89 ? 28.307 12.227 -42.095 1.00 47.88 89 ALA A N 1
ATOM 673 C CA . ALA A 1 89 ? 27.803 11.656 -43.332 1.00 47.88 89 ALA A CA 1
ATOM 674 C C . ALA A 1 89 ? 26.380 12.177 -43.531 1.00 47.88 89 ALA A C 1
ATOM 676 O O . ALA A 1 89 ? 25.395 11.578 -43.104 1.00 47.88 89 ALA A O 1
ATOM 677 N N . ASN A 1 90 ? 26.318 13.344 -44.173 1.00 52.50 90 ASN A N 1
ATOM 678 C CA . ASN A 1 90 ? 25.182 13.748 -44.982 1.00 52.50 90 ASN A CA 1
ATOM 679 C C . ASN A 1 90 ? 24.964 12.654 -46.031 1.00 52.50 90 ASN A C 1
ATOM 681 O O . ASN A 1 90 ? 25.730 12.533 -46.983 1.00 52.50 90 ASN A O 1
ATOM 685 N N . GLY A 1 91 ? 23.954 11.826 -45.805 1.00 44.09 91 GLY A N 1
ATOM 686 C CA . GLY A 1 91 ? 23.432 10.876 -46.771 1.00 44.09 91 GLY A CA 1
ATOM 687 C C . GLY A 1 91 ? 21.945 11.128 -46.901 1.00 44.09 91 GLY A C 1
ATOM 688 O O . GLY A 1 91 ? 21.145 10.506 -46.206 1.00 44.09 91 GLY A O 1
ATOM 689 N N . GLU A 1 92 ? 21.596 12.090 -47.751 1.00 53.16 92 GLU A N 1
ATOM 690 C CA . GLU A 1 92 ? 20.248 12.274 -48.268 1.00 53.16 92 GLU A CA 1
ATOM 691 C C . GLU A 1 92 ? 19.821 10.960 -48.929 1.00 53.16 92 GLU A C 1
ATOM 693 O O . GLU A 1 92 ? 20.317 10.590 -49.988 1.00 53.16 92 GLU A O 1
ATOM 698 N N . ASN A 1 93 ? 18.934 10.218 -48.272 1.00 48.41 93 ASN A N 1
ATOM 699 C CA . ASN A 1 93 ? 18.236 9.104 -48.895 1.00 48.41 93 ASN A CA 1
ATOM 700 C C . ASN A 1 93 ? 16.742 9.343 -48.715 1.00 48.41 93 ASN A C 1
ATOM 702 O O . ASN A 1 93 ? 16.091 8.849 -47.793 1.00 48.41 93 ASN A O 1
ATOM 706 N N . SER A 1 94 ? 16.230 10.188 -49.605 1.00 61.81 94 SER A N 1
ATOM 707 C CA . SER A 1 94 ? 14.819 10.306 -49.926 1.00 61.81 94 SER A CA 1
ATOM 708 C C . SER A 1 94 ? 14.351 8.990 -50.540 1.00 61.81 94 SER A C 1
ATOM 710 O O . SER A 1 94 ? 14.546 8.746 -51.727 1.00 61.81 94 SER A O 1
ATOM 712 N N . ASN A 1 95 ? 13.741 8.142 -49.721 1.00 54.09 95 ASN A N 1
ATOM 713 C CA . ASN A 1 95 ? 12.800 7.144 -50.201 1.00 54.09 95 ASN A CA 1
ATOM 714 C C . ASN A 1 95 ? 11.500 7.337 -49.426 1.00 54.09 95 ASN A C 1
ATOM 716 O O . ASN A 1 95 ? 11.321 6.844 -48.310 1.00 54.09 95 ASN A O 1
ATOM 720 N N . ASP A 1 96 ? 10.623 8.127 -50.041 1.00 67.06 96 ASP A N 1
ATOM 721 C CA . ASP A 1 96 ? 9.182 7.976 -49.926 1.00 67.06 96 ASP A CA 1
ATOM 722 C C . ASP A 1 96 ? 8.832 6.518 -50.220 1.00 67.06 96 ASP A C 1
ATOM 724 O O . ASP A 1 96 ? 8.795 6.130 -51.380 1.00 67.06 96 ASP A O 1
ATOM 728 N N . GLU A 1 97 ? 8.565 5.698 -49.204 1.00 58.22 97 GLU A N 1
ATOM 729 C CA . GLU A 1 97 ? 7.692 4.547 -49.412 1.00 58.22 97 GLU A CA 1
ATOM 730 C C . GLU A 1 97 ? 7.173 3.939 -48.107 1.00 58.22 97 GLU A C 1
ATOM 732 O O . GLU A 1 97 ? 7.908 3.507 -47.221 1.00 58.22 97 GLU A O 1
ATOM 737 N N . ILE A 1 98 ? 5.843 3.851 -48.073 1.00 56.12 98 ILE A N 1
ATOM 738 C CA . ILE A 1 98 ? 5.022 3.006 -47.209 1.00 56.12 98 ILE A CA 1
ATOM 739 C C . ILE A 1 98 ? 5.046 3.416 -45.731 1.00 56.12 98 ILE A C 1
ATOM 741 O O . ILE A 1 98 ? 5.770 2.879 -44.890 1.00 56.12 98 ILE A O 1
ATOM 745 N N . ILE A 1 99 ? 4.105 4.309 -45.398 1.00 56.59 99 ILE A N 1
ATOM 746 C CA . ILE A 1 99 ? 3.610 4.608 -44.044 1.00 56.59 99 ILE A CA 1
ATOM 747 C C . ILE A 1 99 ? 2.908 3.353 -43.483 1.00 56.59 99 ILE A C 1
ATOM 749 O O . ILE A 1 99 ? 1.707 3.311 -43.228 1.00 56.59 99 ILE A O 1
ATOM 753 N N . GLY A 1 100 ? 3.668 2.281 -43.285 1.00 58.78 100 GLY A N 1
ATOM 754 C CA . GLY A 1 100 ? 3.307 1.222 -42.370 1.00 58.78 100 GLY A CA 1
ATOM 755 C C . GLY A 1 100 ? 3.495 1.797 -40.979 1.00 58.78 100 GLY A C 1
ATOM 756 O O . GLY A 1 100 ? 4.626 2.064 -40.575 1.00 58.78 100 GLY A O 1
ATOM 757 N N . LYS A 1 101 ? 2.397 2.016 -40.248 1.00 68.75 101 LYS A N 1
ATOM 758 C CA . LYS A 1 101 ? 2.406 2.374 -38.824 1.00 68.75 101 LYS A CA 1
ATOM 759 C C . LYS A 1 101 ? 3.057 1.230 -38.038 1.00 68.75 101 LYS A C 1
ATOM 761 O O . LYS A 1 101 ? 2.375 0.457 -37.375 1.00 68.75 101 LYS A O 1
ATOM 766 N N . LYS A 1 102 ? 4.383 1.090 -38.124 1.00 64.19 102 LYS A N 1
ATOM 767 C CA . LYS A 1 102 ? 5.173 0.220 -37.262 1.00 64.19 102 LYS A CA 1
ATOM 768 C C . LYS A 1 102 ? 5.028 0.824 -35.879 1.00 64.19 102 LYS A C 1
ATOM 770 O O . LYS A 1 102 ? 5.713 1.783 -35.529 1.00 64.19 102 LYS A O 1
ATOM 775 N N . THR A 1 103 ? 4.070 0.310 -35.114 1.00 68.50 103 THR A N 1
ATOM 776 C CA . THR A 1 103 ? 3.938 0.579 -33.688 1.00 68.50 103 THR A CA 1
ATOM 777 C C . THR A 1 103 ? 5.252 0.171 -33.050 1.00 68.50 103 THR A C 1
ATOM 779 O O . THR A 1 103 ? 5.465 -1.003 -32.749 1.00 68.50 103 THR A O 1
ATOM 782 N N . LYS A 1 104 ? 6.166 1.142 -32.921 1.00 77.44 104 LYS A N 1
ATOM 783 C CA . LYS A 1 104 ? 7.434 1.017 -32.213 1.00 77.44 104 LYS A CA 1
ATOM 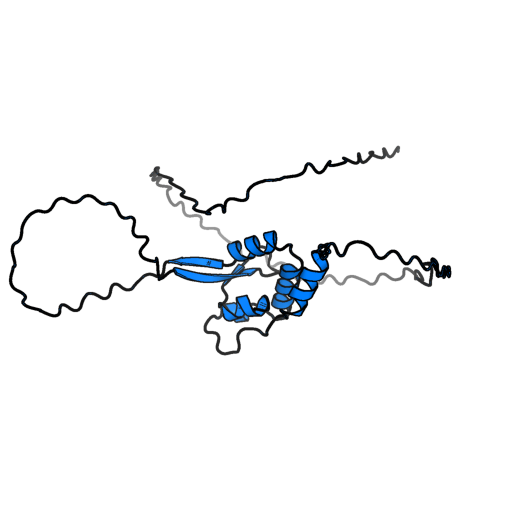784 C C . LYS A 1 104 ? 7.071 0.458 -30.848 1.00 77.44 104 LYS A C 1
ATOM 786 O O . LYS A 1 104 ? 6.467 1.167 -30.041 1.00 77.44 104 LYS A O 1
ATOM 791 N N . ARG A 1 105 ? 7.340 -0.835 -30.638 1.00 72.88 105 ARG A N 1
ATOM 792 C CA . ARG A 1 105 ? 7.138 -1.498 -29.351 1.00 72.88 105 ARG A CA 1
ATOM 793 C C . ARG A 1 105 ? 7.985 -0.710 -28.361 1.00 72.88 105 ARG A C 1
ATOM 795 O O . ARG A 1 105 ? 9.209 -0.800 -28.381 1.00 72.88 105 ARG A O 1
ATOM 802 N N . ARG A 1 106 ? 7.342 0.183 -27.603 1.00 70.81 106 ARG A N 1
ATOM 803 C CA . ARG A 1 106 ? 8.029 1.008 -26.610 1.00 70.81 106 ARG A CA 1
ATOM 804 C C . ARG A 1 106 ? 8.691 0.056 -25.625 1.00 70.81 106 ARG A C 1
ATOM 806 O O . ARG A 1 106 ? 8.059 -0.903 -25.185 1.00 70.81 106 ARG A O 1
ATOM 813 N N . ASN A 1 107 ? 9.955 0.324 -25.322 1.00 86.00 107 ASN A N 1
ATOM 814 C CA . ASN A 1 107 ? 10.731 -0.460 -24.377 1.00 86.00 107 ASN A CA 1
ATOM 815 C C . ASN A 1 107 ? 9.976 -0.503 -23.035 1.00 86.00 107 ASN A C 1
ATOM 817 O O . ASN A 1 107 ? 9.576 0.544 -22.519 1.00 86.00 107 ASN A O 1
ATOM 821 N N . GLY A 1 108 ? 9.729 -1.700 -22.493 1.00 86.06 108 GLY A N 1
ATOM 822 C CA . GLY A 1 108 ? 8.929 -1.880 -21.275 1.00 86.06 108 GLY A CA 1
ATOM 823 C C . GLY A 1 108 ? 9.468 -1.081 -20.083 1.00 86.06 108 GLY A C 1
ATOM 824 O O . GLY A 1 108 ? 8.685 -0.563 -19.286 1.00 86.06 108 GLY A O 1
ATOM 825 N N . PHE A 1 109 ? 10.789 -0.888 -20.035 1.00 86.25 109 PHE A N 1
ATOM 826 C CA . PHE A 1 109 ? 11.476 -0.073 -19.031 1.00 86.25 109 PHE A CA 1
ATOM 827 C C . PHE A 1 109 ? 11.048 1.398 -19.038 1.00 86.25 109 PHE A C 1
ATOM 829 O O . PHE A 1 109 ? 10.770 1.959 -17.981 1.00 86.25 109 PHE A O 1
ATOM 836 N N . GLU A 1 110 ? 10.921 2.021 -20.214 1.00 90.56 110 GLU A N 1
ATOM 837 C CA . GLU A 1 110 ? 10.537 3.436 -20.319 1.00 90.56 110 GLU A CA 1
ATOM 838 C C . GLU A 1 110 ? 9.106 3.654 -19.803 1.00 90.56 110 GLU A C 1
ATOM 840 O O . GLU A 1 110 ? 8.804 4.653 -19.149 1.00 90.56 110 GLU A O 1
ATOM 845 N N . LYS A 1 111 ? 8.213 2.687 -20.054 1.00 90.12 111 LYS A N 1
ATOM 846 C CA . LYS A 1 111 ? 6.852 2.711 -19.507 1.00 90.12 111 LYS A CA 1
ATOM 847 C C . LYS A 1 111 ? 6.868 2.565 -17.984 1.00 90.12 111 LYS A C 1
ATOM 849 O O . LYS A 1 111 ? 6.190 3.329 -17.306 1.00 90.12 111 LYS A O 1
ATOM 854 N N . GLN A 1 112 ? 7.655 1.629 -17.451 1.00 90.44 112 GLN A N 1
ATOM 855 C CA . GLN A 1 112 ? 7.772 1.416 -16.007 1.00 90.44 112 GLN A CA 1
ATOM 856 C C . GLN A 1 112 ? 8.301 2.658 -15.284 1.00 90.44 112 GLN A C 1
ATOM 858 O O . GLN A 1 112 ? 7.768 3.021 -14.237 1.00 90.44 112 GLN A O 1
ATOM 863 N N . GLN A 1 113 ? 9.302 3.331 -15.855 1.00 91.69 113 GLN A N 1
ATOM 864 C CA . GLN A 1 113 ? 9.841 4.566 -15.296 1.00 91.69 113 GLN A CA 1
ATOM 865 C C . GLN A 1 113 ? 8.790 5.685 -15.282 1.00 91.69 113 GLN A C 1
ATOM 867 O O . GLN A 1 113 ? 8.565 6.291 -14.238 1.00 91.69 113 GLN A O 1
ATOM 872 N N . LYS A 1 114 ? 8.074 5.896 -16.395 1.00 93.31 114 LYS A N 1
ATOM 873 C CA . LYS A 1 114 ? 6.988 6.889 -16.464 1.00 93.31 114 LYS A CA 1
ATOM 874 C C . LYS A 1 114 ? 5.860 6.597 -15.480 1.00 93.31 114 LYS A C 1
ATOM 876 O O . LYS A 1 114 ? 5.278 7.524 -14.928 1.00 93.31 114 LYS A O 1
ATOM 881 N N . ASP A 1 115 ? 5.526 5.328 -15.265 1.00 92.56 115 ASP A N 1
ATOM 882 C CA . ASP A 1 115 ?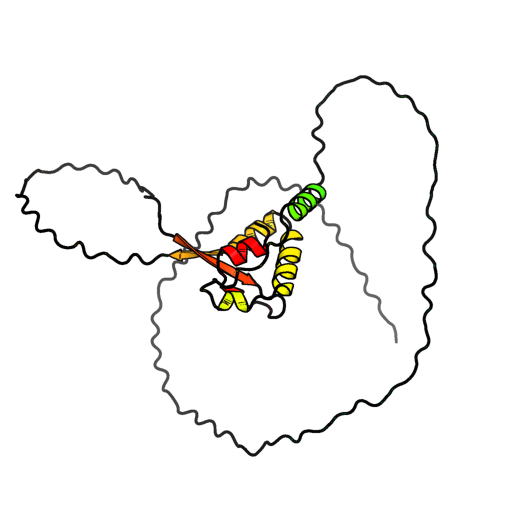 4.514 4.955 -14.276 1.00 92.56 115 ASP A CA 1
ATOM 883 C C . ASP A 1 115 ? 5.024 5.221 -12.848 1.00 92.56 115 ASP A C 1
ATOM 885 O O . ASP A 1 115 ? 4.285 5.771 -12.038 1.00 92.56 115 ASP A O 1
ATOM 889 N N . ARG A 1 116 ? 6.299 4.934 -12.547 1.00 93.94 116 ARG A N 1
ATOM 890 C CA . ARG A 1 116 ? 6.915 5.268 -11.249 1.00 93.94 116 ARG A CA 1
ATOM 891 C C . ARG A 1 116 ? 6.881 6.776 -10.974 1.00 93.94 116 ARG A C 1
ATOM 893 O O . ARG A 1 116 ? 6.536 7.181 -9.871 1.00 93.94 116 ARG A O 1
ATOM 900 N N . GLU A 1 117 ? 7.193 7.601 -11.971 1.00 94.62 117 GLU A N 1
ATOM 901 C CA . GLU A 1 117 ? 7.178 9.068 -11.856 1.00 94.62 117 GLU A CA 1
ATOM 902 C C . GLU A 1 117 ? 5.767 9.634 -11.617 1.00 94.62 117 GLU A C 1
ATOM 904 O O . GLU A 1 117 ? 5.608 10.618 -10.899 1.00 94.62 117 GLU A O 1
ATOM 909 N N . LYS A 1 118 ? 4.726 8.991 -12.164 1.00 95.75 118 LYS A N 1
ATOM 910 C CA . LYS A 1 118 ? 3.319 9.384 -11.952 1.00 95.75 118 LYS A CA 1
ATOM 911 C C . LYS A 1 118 ? 2.777 9.033 -10.570 1.00 95.75 118 LYS A C 1
ATOM 913 O O . LYS A 1 118 ? 1.757 9.589 -10.170 1.00 95.75 118 LYS A O 1
ATOM 918 N N . HIS A 1 119 ? 3.426 8.107 -9.872 1.00 94.31 119 HIS A N 1
ATOM 919 C CA . HIS A 1 119 ? 2.963 7.558 -8.604 1.00 94.31 119 HIS A CA 1
ATOM 920 C C . HIS A 1 119 ? 3.987 7.809 -7.489 1.00 94.31 119 HIS A C 1
ATOM 922 O O . HIS A 1 119 ? 4.523 6.847 -6.930 1.00 94.31 119 HIS A O 1
ATOM 928 N N . PRO A 1 120 ? 4.288 9.080 -7.146 1.00 94.12 120 PRO A N 1
ATOM 929 C CA . PRO A 1 120 ? 5.176 9.380 -6.031 1.00 94.12 120 PRO A CA 1
ATOM 930 C C . PRO A 1 120 ? 4.565 8.867 -4.718 1.00 94.12 120 PRO A C 1
ATOM 932 O O . PRO A 1 120 ? 3.338 8.869 -4.573 1.00 94.12 120 PRO A O 1
ATOM 935 N N . PRO A 1 121 ? 5.387 8.438 -3.744 1.00 90.38 121 PRO A N 1
ATOM 936 C CA . PRO A 1 121 ? 4.879 8.022 -2.448 1.00 90.38 121 PRO A CA 1
ATOM 937 C C . PRO A 1 121 ? 4.175 9.216 -1.796 1.00 90.38 121 PRO A C 1
ATOM 939 O O . PRO A 1 121 ? 4.763 10.273 -1.573 1.00 90.38 121 PRO A O 1
ATOM 942 N N . ILE A 1 122 ? 2.885 9.059 -1.524 1.00 92.38 122 ILE A N 1
ATOM 943 C CA . ILE A 1 122 ? 2.074 10.069 -0.842 1.00 92.38 122 ILE A CA 1
ATOM 944 C C . ILE A 1 122 ? 2.393 9.958 0.648 1.00 92.38 122 ILE A C 1
ATOM 946 O O . ILE A 1 122 ? 2.679 8.863 1.110 1.00 92.38 122 ILE A O 1
ATOM 950 N N . GLY A 1 123 ? 2.348 11.039 1.430 1.00 88.06 123 GLY A N 1
ATOM 951 C CA . GLY A 1 123 ? 2.563 10.979 2.885 1.00 88.06 123 GLY A CA 1
ATOM 952 C C . GLY A 1 123 ? 1.669 9.952 3.606 1.00 88.06 123 GLY A C 1
ATOM 953 O O . GLY A 1 123 ? 0.652 9.493 3.073 1.00 88.06 123 GLY A O 1
ATOM 954 N N . GLY A 1 124 ? 2.069 9.564 4.821 1.00 88.12 124 GLY A N 1
ATOM 955 C CA . GLY A 1 124 ? 1.404 8.513 5.590 1.00 88.12 124 GLY A CA 1
ATOM 956 C C . GLY A 1 124 ? -0.048 8.842 5.932 1.00 88.12 124 GLY A C 1
ATOM 957 O O . GLY A 1 124 ? -0.576 9.919 5.632 1.00 88.12 124 GLY A O 1
ATOM 958 N N . CYS A 1 125 ? -0.742 7.916 6.597 1.00 87.88 125 CYS A N 1
ATOM 959 C CA . CYS A 1 125 ? -2.033 8.283 7.160 1.00 87.88 125 CYS A CA 1
ATOM 960 C C . CYS A 1 125 ? -1.830 9.423 8.173 1.00 87.88 125 CYS A C 1
ATOM 962 O O . CYS A 1 125 ? -1.097 9.277 9.145 1.00 87.88 125 CYS A O 1
ATOM 964 N N . LEU A 1 126 ? -2.484 10.562 7.924 1.00 75.12 126 LEU A N 1
ATOM 965 C CA . LEU A 1 126 ? -2.501 11.710 8.835 1.00 75.12 126 LEU A CA 1
ATOM 966 C C . LEU A 1 126 ? -2.883 11.268 10.261 1.00 75.12 126 LEU A C 1
ATOM 968 O O . LEU A 1 126 ? -3.555 10.245 10.416 1.00 75.12 126 LEU A O 1
ATOM 972 N N . LEU A 1 127 ? -2.548 12.090 11.266 1.00 74.06 127 LEU A N 1
ATOM 973 C CA . LEU A 1 127 ? -2.710 11.893 12.729 1.00 74.06 127 LEU A CA 1
ATOM 974 C C . LEU A 1 127 ? -4.073 11.347 13.227 1.00 74.06 127 LEU A C 1
ATOM 976 O O . LEU A 1 127 ? -4.239 11.068 14.407 1.00 74.06 127 LEU A O 1
ATOM 980 N N . LYS A 1 128 ? -5.068 11.193 12.351 1.00 82.88 128 LYS A N 1
ATOM 981 C CA . LYS A 1 128 ? -6.418 10.694 12.636 1.00 82.88 128 LYS A CA 1
ATOM 982 C C . LYS A 1 128 ? -6.614 9.204 12.314 1.00 82.88 128 LYS A C 1
ATOM 984 O O . LYS A 1 128 ? -7.754 8.737 12.281 1.00 82.88 128 LYS A O 1
ATOM 989 N N . CYS A 1 129 ? -5.558 8.447 12.011 1.00 91.69 129 CYS A N 1
ATOM 990 C CA . CYS A 1 129 ? -5.704 7.010 11.792 1.00 91.69 129 CYS A CA 1
ATOM 991 C C . CYS A 1 129 ? -6.083 6.306 13.103 1.00 91.69 129 CYS A C 1
ATOM 993 O O . CYS A 1 129 ? -5.382 6.427 14.100 1.00 91.69 129 CYS A O 1
ATOM 995 N N . LYS A 1 130 ? -7.176 5.533 13.094 1.00 91.50 130 LYS A N 1
ATOM 996 C CA . LYS A 1 130 ? -7.581 4.721 14.256 1.00 91.50 130 LYS A CA 1
ATOM 997 C C . LYS A 1 130 ? -6.665 3.517 14.489 1.00 91.50 130 LYS A C 1
ATOM 999 O O . LYS A 1 130 ? -6.670 2.957 15.580 1.00 91.50 130 LYS A O 1
ATOM 1004 N N . ASN A 1 131 ? -5.934 3.088 13.460 1.00 91.12 131 ASN A N 1
ATOM 1005 C CA . ASN A 1 131 ? -5.057 1.933 13.557 1.00 91.12 131 ASN A CA 1
ATOM 1006 C C . ASN A 1 131 ? -3.694 2.356 14.122 1.00 91.12 131 ASN A C 1
ATOM 1008 O O . ASN A 1 131 ? -2.974 3.106 13.459 1.00 91.12 131 ASN A O 1
ATOM 1012 N N . LYS A 1 132 ? -3.365 1.867 15.324 1.00 91.44 132 LYS A N 1
ATOM 1013 C CA . LYS A 1 132 ? -2.101 2.145 16.024 1.00 91.44 132 LYS A CA 1
ATOM 1014 C C . LYS A 1 132 ? -0.895 1.614 15.247 1.00 91.44 132 LYS A C 1
ATOM 1016 O O . LYS A 1 132 ? 0.134 2.277 15.196 1.00 91.44 132 LYS A O 1
ATOM 1021 N N . ASP A 1 133 ? -1.079 0.494 14.555 1.00 93.12 133 ASP A N 1
ATOM 1022 C CA . ASP A 1 133 ? -0.033 -0.188 13.790 1.00 93.12 133 ASP A CA 1
ATOM 1023 C C . ASP A 1 133 ? 0.487 0.657 12.617 1.00 93.12 133 ASP A C 1
ATOM 1025 O O . ASP A 1 133 ? 1.620 0.494 12.170 1.00 93.12 133 ASP A O 1
ATOM 1029 N N . CYS A 1 134 ? -0.315 1.605 12.116 1.00 94.44 134 CYS A N 1
ATOM 1030 C CA . CYS A 1 134 ? 0.136 2.511 11.064 1.00 94.44 134 CYS A CA 1
ATOM 1031 C C . CYS A 1 134 ? 1.272 3.435 11.524 1.00 94.44 134 CYS A C 1
ATOM 1033 O O . CYS A 1 134 ? 2.070 3.844 10.687 1.00 94.44 134 CYS A O 1
ATOM 1035 N N . SER A 1 135 ? 1.343 3.768 12.816 1.00 91.75 135 SER A N 1
ATOM 1036 C CA . SER A 1 135 ? 2.400 4.624 13.369 1.00 91.75 135 SER A CA 1
ATOM 1037 C C . SER A 1 135 ? 3.739 3.896 13.502 1.00 91.75 135 SER A C 1
ATOM 1039 O O . SER A 1 135 ? 4.765 4.545 13.665 1.00 91.75 135 SER A O 1
ATOM 1041 N N . GLU A 1 136 ? 3.748 2.561 13.425 1.00 92.38 136 GLU A N 1
ATOM 1042 C CA . GLU A 1 136 ? 4.982 1.768 13.470 1.00 92.38 136 GLU A CA 1
ATOM 1043 C C . GLU A 1 136 ? 5.761 1.781 12.150 1.00 92.38 136 GLU A C 1
ATOM 1045 O O . GLU A 1 136 ? 6.901 1.323 12.111 1.00 92.38 136 GLU A O 1
ATOM 1050 N N . ILE A 1 137 ? 5.133 2.228 11.061 1.00 93.81 137 ILE A N 1
ATOM 1051 C CA . ILE A 1 137 ? 5.747 2.311 9.738 1.00 93.81 137 ILE A CA 1
ATOM 1052 C C . ILE A 1 137 ? 6.297 3.733 9.577 1.00 93.81 137 ILE A C 1
ATOM 1054 O O . ILE A 1 137 ? 5.522 4.681 9.424 1.00 93.81 137 ILE A O 1
ATOM 1058 N N . THR A 1 138 ? 7.623 3.881 9.610 1.00 94.06 138 THR A N 1
ATOM 1059 C CA . THR A 1 138 ? 8.281 5.184 9.426 1.00 94.06 138 THR A CA 1
ATOM 1060 C C . THR A 1 138 ? 8.293 5.605 7.955 1.00 94.06 138 THR A C 1
ATOM 1062 O O . THR A 1 138 ? 8.057 4.792 7.059 1.00 94.06 138 THR A O 1
ATOM 1065 N N . GLU A 1 139 ? 8.574 6.876 7.664 1.00 94.06 139 GLU A N 1
ATOM 1066 C CA . GLU A 1 139 ? 8.615 7.368 6.279 1.00 94.06 139 GLU A CA 1
ATOM 1067 C C . GLU A 1 139 ? 9.738 6.703 5.461 1.00 94.06 139 GLU A C 1
ATOM 1069 O O . GLU A 1 139 ? 9.581 6.429 4.269 1.00 94.06 139 GLU A O 1
ATOM 1074 N N . GLU A 1 140 ? 10.847 6.349 6.112 1.00 94.25 140 GLU A N 1
ATOM 1075 C CA . GLU A 1 140 ? 11.963 5.623 5.505 1.00 94.25 140 GLU A CA 1
ATOM 1076 C C . GLU A 1 140 ? 11.539 4.216 5.076 1.00 94.25 140 GLU A C 1
ATOM 1078 O O . GLU A 1 140 ? 11.886 3.774 3.976 1.00 94.25 140 GLU A O 1
ATOM 1083 N N . ASP A 1 141 ? 10.752 3.524 5.904 1.00 94.62 141 ASP A N 1
ATOM 1084 C CA . ASP A 1 141 ? 10.202 2.212 5.564 1.00 94.62 141 ASP A CA 1
ATOM 1085 C C . ASP A 1 141 ? 9.278 2.308 4.351 1.00 94.62 141 ASP A C 1
ATOM 1087 O O . ASP A 1 141 ? 9.353 1.486 3.435 1.00 94.62 141 ASP A O 1
ATOM 1091 N N . ARG A 1 142 ? 8.447 3.351 4.297 1.00 94.81 142 ARG A N 1
ATOM 1092 C CA . ARG A 1 142 ? 7.524 3.597 3.181 1.00 94.81 142 ARG A CA 1
ATOM 1093 C C . ARG A 1 142 ? 8.277 3.826 1.884 1.00 94.81 142 ARG A C 1
ATOM 1095 O O . ARG A 1 142 ? 7.954 3.190 0.883 1.00 94.81 142 ARG A O 1
ATOM 1102 N N . LYS A 1 143 ? 9.319 4.659 1.917 1.00 95.06 143 LYS A N 1
ATOM 1103 C CA . LYS A 1 143 ? 10.195 4.899 0.767 1.00 95.06 143 LYS A CA 1
ATOM 1104 C C . LYS A 1 143 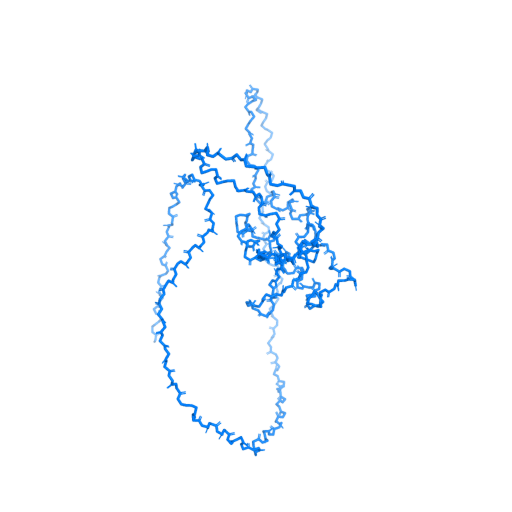? 10.845 3.604 0.279 1.00 95.06 143 LYS A C 1
ATOM 1106 O O . LYS A 1 143 ? 10.797 3.313 -0.911 1.00 95.06 143 LYS A O 1
ATOM 1111 N N . LYS A 1 144 ? 11.366 2.774 1.188 1.00 95.50 144 LYS A N 1
ATOM 1112 C CA . LYS A 1 144 ? 11.962 1.472 0.837 1.00 95.50 144 LYS A CA 1
ATOM 1113 C C . LYS A 1 144 ? 10.959 0.511 0.216 1.00 95.50 144 LYS A C 1
ATOM 1115 O O . LYS A 1 144 ? 11.285 -0.177 -0.751 1.00 95.50 144 LYS A O 1
ATOM 1120 N N . ILE A 1 145 ? 9.746 0.446 0.762 1.00 95.94 145 ILE A N 1
ATOM 1121 C CA . ILE A 1 145 ? 8.672 -0.382 0.208 1.00 95.94 145 ILE A CA 1
ATOM 1122 C C . ILE A 1 145 ? 8.290 0.122 -1.184 1.00 95.94 145 ILE A C 1
ATOM 1124 O O . ILE A 1 145 ? 8.147 -0.693 -2.093 1.00 95.94 145 ILE A O 1
ATOM 1128 N N . TRP A 1 146 ? 8.167 1.437 -1.365 1.00 96.69 146 TRP A N 1
ATOM 1129 C CA . TRP A 1 146 ? 7.865 2.059 -2.651 1.00 96.69 146 TRP A CA 1
ATOM 1130 C C . TRP A 1 146 ? 8.946 1.754 -3.696 1.00 96.69 146 TRP A C 1
ATOM 1132 O O . TRP A 1 146 ? 8.633 1.225 -4.763 1.00 96.69 146 TRP A O 1
ATOM 1142 N N . ASP A 1 147 ? 10.219 1.985 -3.364 1.00 95.81 147 ASP A N 1
ATOM 1143 C CA . ASP A 1 147 ? 11.360 1.699 -4.242 1.00 95.81 147 ASP A CA 1
ATOM 1144 C C . ASP A 1 147 ? 11.422 0.213 -4.619 1.00 95.81 147 ASP A C 1
ATOM 1146 O O . ASP A 1 147 ? 11.600 -0.145 -5.789 1.00 95.81 147 ASP A O 1
ATOM 1150 N N . LYS A 1 148 ? 11.206 -0.676 -3.641 1.00 95.88 148 LYS A N 1
ATOM 1151 C CA . LYS A 1 148 ? 11.142 -2.119 -3.881 1.00 95.88 148 LYS A CA 1
ATOM 1152 C C . LYS A 1 148 ? 9.951 -2.493 -4.754 1.00 95.88 148 LYS A C 1
ATOM 1154 O O . LYS A 1 148 ? 10.108 -3.316 -5.640 1.00 95.88 148 LYS A O 1
ATOM 1159 N N . PHE A 1 149 ? 8.768 -1.930 -4.528 1.00 96.44 149 PHE A N 1
ATOM 1160 C CA . PHE A 1 149 ? 7.577 -2.266 -5.303 1.00 96.44 149 PHE A CA 1
ATOM 1161 C C . PHE A 1 149 ? 7.733 -1.853 -6.767 1.00 96.44 149 PHE A C 1
ATOM 1163 O O . PHE A 1 149 ? 7.448 -2.651 -7.658 1.00 96.44 149 PHE A O 1
ATOM 1170 N N . TRP A 1 150 ? 8.218 -0.639 -7.028 1.00 96.06 150 TRP A N 1
ATOM 1171 C CA . TRP A 1 150 ? 8.333 -0.108 -8.387 1.00 96.06 150 TRP A CA 1
ATOM 1172 C C . TRP A 1 150 ? 9.517 -0.661 -9.182 1.00 96.06 150 TRP A C 1
ATOM 1174 O O . TRP A 1 150 ? 9.471 -0.614 -10.412 1.00 96.06 150 TRP A O 1
ATOM 1184 N N . SER A 1 151 ? 10.519 -1.254 -8.525 1.00 94.56 151 SER A N 1
ATOM 1185 C CA . SER A 1 151 ? 11.574 -2.013 -9.213 1.00 94.56 151 SER A CA 1
ATOM 1186 C C . SER A 1 151 ? 11.106 -3.384 -9.724 1.00 94.56 151 SER A C 1
ATOM 1188 O O . SER A 1 151 ? 11.726 -3.944 -10.627 1.00 94.56 151 SER A O 1
ATOM 1190 N N . LEU A 1 152 ? 9.984 -3.917 -9.220 1.00 95.06 152 LEU A N 1
ATOM 1191 C CA . LEU A 1 152 ? 9.432 -5.202 -9.663 1.00 95.06 152 LEU A CA 1
ATOM 1192 C C . LEU A 1 152 ? 8.735 -5.107 -11.029 1.00 95.06 152 LEU A C 1
ATOM 1194 O O . LEU A 1 152 ? 7.995 -4.163 -11.328 1.00 95.06 152 LEU A O 1
ATOM 1198 N N . GLN A 1 153 ? 8.866 -6.178 -11.813 1.00 94.31 153 GLN A N 1
ATOM 1199 C CA . GLN A 1 153 ? 8.091 -6.389 -13.038 1.00 94.31 153 GLN A CA 1
ATOM 1200 C C . GLN A 1 153 ? 6.579 -6.407 -12.751 1.00 94.31 153 GLN A C 1
ATOM 1202 O O . GLN A 1 153 ? 6.137 -6.770 -11.660 1.00 94.31 153 GLN A O 1
ATOM 1207 N N . TYR A 1 154 ? 5.759 -6.027 -13.735 1.00 93.19 154 TYR A N 1
ATOM 1208 C CA . TYR A 1 154 ? 4.306 -5.874 -13.555 1.00 93.19 154 TYR A CA 1
ATOM 1209 C C . TYR A 1 154 ? 3.605 -7.149 -13.048 1.00 93.19 154 TYR A C 1
ATOM 1211 O O . TYR A 1 154 ? 2.796 -7.081 -12.121 1.00 93.19 154 TYR A O 1
ATOM 1219 N N . SER A 1 155 ? 3.943 -8.315 -13.606 1.00 94.81 155 SER A N 1
ATOM 1220 C CA . SER A 1 155 ? 3.407 -9.613 -13.167 1.00 94.81 155 SER A CA 1
ATOM 1221 C C . SER A 1 155 ? 3.723 -9.887 -11.693 1.00 94.81 155 SER A C 1
ATOM 1223 O O . SER A 1 155 ? 2.838 -10.239 -10.910 1.00 94.81 155 SER A O 1
ATOM 1225 N N . VAL A 1 156 ? 4.966 -9.625 -11.285 1.00 96.50 156 VAL A N 1
ATOM 1226 C CA . VAL A 1 156 ? 5.435 -9.790 -9.904 1.00 96.50 156 VAL A CA 1
ATOM 1227 C C . VAL A 1 156 ? 4.763 -8.783 -8.966 1.00 96.50 156 VAL A C 1
ATOM 1229 O O . VAL A 1 156 ? 4.383 -9.155 -7.858 1.00 96.50 156 VAL A O 1
ATOM 1232 N N . ARG A 1 157 ? 4.521 -7.539 -9.405 1.00 96.25 157 ARG A N 1
ATOM 1233 C CA . ARG A 1 157 ? 3.757 -6.540 -8.634 1.00 96.25 157 ARG A CA 1
ATOM 1234 C C . ARG A 1 157 ? 2.328 -6.993 -8.351 1.00 96.25 157 ARG A C 1
ATOM 1236 O O . ARG A 1 157 ? 1.851 -6.810 -7.233 1.00 96.25 157 ARG A O 1
ATOM 1243 N N . ARG A 1 158 ? 1.650 -7.616 -9.320 1.00 96.31 158 ARG A N 1
ATOM 1244 C CA . ARG A 1 158 ? 0.302 -8.170 -9.101 1.00 96.31 158 ARG A CA 1
ATOM 1245 C C . ARG A 1 158 ? 0.311 -9.257 -8.030 1.00 96.31 158 ARG A C 1
ATOM 1247 O O . ARG A 1 158 ? -0.473 -9.178 -7.090 1.00 96.31 158 ARG A O 1
ATOM 1254 N N . GLN A 1 159 ? 1.236 -10.213 -8.118 1.00 97.12 159 GLN A N 1
ATOM 1255 C CA . GLN A 1 159 ? 1.386 -11.240 -7.081 1.00 97.12 159 GLN A CA 1
ATOM 1256 C C . GLN A 1 159 ? 1.749 -10.632 -5.722 1.00 97.12 159 GLN A C 1
ATOM 1258 O O . GLN A 1 159 ? 1.250 -11.070 -4.687 1.00 97.12 159 GLN A O 1
ATOM 1263 N N . TRP A 1 160 ? 2.604 -9.605 -5.715 1.00 96.44 160 TRP A N 1
ATOM 1264 C CA . TRP A 1 160 ? 2.960 -8.877 -4.505 1.00 96.44 160 TRP A CA 1
ATOM 1265 C C . TRP A 1 160 ? 1.718 -8.268 -3.846 1.00 96.44 160 TRP A C 1
ATOM 1267 O O . TRP A 1 160 ? 1.526 -8.465 -2.650 1.00 96.44 160 TRP A O 1
ATOM 1277 N N . LEU A 1 161 ? 0.834 -7.621 -4.613 1.00 96.62 161 LEU A N 1
ATOM 1278 C CA . LEU A 1 161 ? -0.431 -7.084 -4.100 1.00 96.62 161 LEU A CA 1
ATOM 1279 C C . LEU A 1 161 ? -1.336 -8.184 -3.534 1.00 96.62 161 LEU A C 1
ATOM 1281 O O . LEU A 1 161 ? -1.844 -8.026 -2.429 1.00 96.62 161 LEU A O 1
ATOM 1285 N N . CYS A 1 162 ? -1.491 -9.312 -4.233 1.00 95.50 162 CYS A N 1
ATOM 1286 C CA . CYS A 1 162 ? -2.301 -10.439 -3.754 1.00 95.50 162 CYS A CA 1
ATOM 1287 C C . CYS A 1 162 ? -1.804 -10.998 -2.412 1.00 95.50 162 CYS A C 1
ATOM 1289 O O . CYS A 1 162 ? -2.610 -11.330 -1.553 1.00 95.50 162 CYS A O 1
ATOM 1291 N N . ARG A 1 163 ? -0.484 -11.055 -2.188 1.00 95.62 163 ARG A N 1
ATOM 1292 C CA . ARG A 1 163 ? 0.088 -11.519 -0.907 1.00 95.62 163 ARG A CA 1
ATOM 1293 C C . ARG A 1 163 ? -0.126 -10.540 0.253 1.00 95.62 163 ARG A C 1
ATOM 1295 O O . ARG A 1 163 ? -0.081 -10.947 1.411 1.00 95.62 163 ARG A O 1
ATOM 1302 N N . HIS A 1 164 ? -0.313 -9.256 -0.048 1.00 96.50 164 HIS A N 1
ATOM 1303 C CA . HIS A 1 164 ? -0.375 -8.177 0.944 1.00 96.50 164 HIS A CA 1
ATOM 1304 C C . HIS A 1 164 ? -1.785 -7.605 1.149 1.00 96.50 164 HIS A C 1
ATOM 1306 O O . HIS A 1 164 ? -1.993 -6.783 2.042 1.00 96.50 164 HIS A O 1
ATOM 1312 N N . VAL A 1 165 ? -2.762 -8.052 0.360 1.00 97.00 165 VAL A N 1
ATOM 1313 C CA . VAL A 1 165 ? -4.180 -7.724 0.519 1.00 97.00 165 VAL A CA 1
ATOM 1314 C C . VAL A 1 165 ? -4.928 -9.015 0.818 1.00 97.00 165 VAL A C 1
ATOM 1316 O O . VAL A 1 165 ? -5.043 -9.876 -0.049 1.00 97.00 165 VAL A O 1
ATOM 1319 N N . ARG A 1 166 ? -5.439 -9.150 2.043 1.00 95.50 166 ARG A N 1
ATOM 1320 C CA . ARG A 1 166 ? -6.212 -10.324 2.468 1.00 95.50 166 ARG A CA 1
ATOM 1321 C C . ARG A 1 166 ? -7.695 -9.990 2.467 1.00 95.50 166 ARG A C 1
ATOM 1323 O O . ARG A 1 166 ? -8.093 -8.917 2.921 1.00 95.50 166 ARG A O 1
ATOM 1330 N N . PHE A 1 167 ? -8.505 -10.904 1.953 1.00 92.75 167 PHE A N 1
ATOM 1331 C CA . PHE A 1 167 ? -9.956 -10.808 2.037 1.00 92.75 167 PHE A CA 1
ATOM 1332 C C . PHE A 1 167 ? -10.404 -11.372 3.380 1.00 92.75 167 PHE A C 1
ATOM 1334 O O . PHE A 1 167 ? -9.933 -12.425 3.808 1.00 92.75 167 PHE A O 1
ATOM 1341 N N . CYS A 1 168 ? -11.284 -10.648 4.061 1.00 90.50 168 CYS A N 1
ATOM 1342 C CA . CYS A 1 168 ? -11.832 -11.061 5.341 1.00 90.50 168 CYS A CA 1
ATOM 1343 C C . CYS A 1 168 ? -13.353 -11.028 5.267 1.00 90.50 168 CYS A C 1
ATOM 1345 O O . CYS A 1 168 ? -13.955 -10.030 4.850 1.00 90.50 168 CYS A O 1
ATOM 1347 N N . GLN A 1 169 ? -13.970 -12.127 5.694 1.00 88.69 169 GLN A N 1
ATOM 1348 C CA . GLN A 1 169 ? -15.416 -12.244 5.745 1.00 88.69 169 GLN A CA 1
ATOM 1349 C C . GLN A 1 169 ? -15.959 -11.278 6.801 1.00 88.69 169 GLN A C 1
ATOM 1351 O O . GLN A 1 169 ? -15.571 -11.321 7.971 1.00 88.69 169 GLN A O 1
ATOM 1356 N N . VAL A 1 170 ? -16.852 -10.376 6.395 1.00 87.12 170 VAL A N 1
ATOM 1357 C CA . VAL A 1 170 ? -17.520 -9.490 7.348 1.00 87.12 170 VAL A CA 1
ATOM 1358 C C . VAL A 1 170 ? -18.620 -10.285 8.029 1.00 87.12 170 VAL A C 1
ATOM 1360 O O . VAL A 1 170 ? -19.619 -10.633 7.397 1.00 87.12 170 VAL A O 1
ATOM 1363 N N . GLN A 1 171 ? -18.462 -10.537 9.329 1.00 84.00 171 GLN A N 1
ATOM 1364 C CA . GLN A 1 171 ? -19.547 -11.074 10.140 1.00 84.00 171 GLN A CA 1
ATOM 1365 C C . GLN A 1 171 ? -20.692 -10.058 10.146 1.00 84.00 171 GLN A C 1
ATOM 1367 O O . GLN A 1 171 ? -20.600 -8.979 10.742 1.00 84.00 171 GLN A O 1
ATOM 1372 N N . LYS A 1 172 ? -21.777 -10.379 9.438 1.00 79.31 172 LYS A N 1
ATOM 1373 C CA . LYS A 1 172 ? -23.008 -9.602 9.533 1.00 79.31 172 LYS A CA 1
ATOM 1374 C C . LYS A 1 172 ? -23.558 -9.827 10.932 1.00 79.31 172 LYS A C 1
ATOM 1376 O O . LYS A 1 172 ? -23.788 -10.964 11.331 1.00 79.31 172 LYS A O 1
ATOM 1381 N N . ARG A 1 173 ? -23.805 -8.744 11.670 1.00 80.94 173 ARG A N 1
ATOM 1382 C CA . ARG A 1 173 ? -24.711 -8.846 12.811 1.00 80.94 173 ARG A CA 1
ATOM 1383 C C . ARG A 1 173 ? -26.057 -9.257 12.241 1.00 80.94 173 ARG A C 1
ATOM 1385 O O . ARG A 1 173 ? -26.635 -8.499 11.461 1.00 80.94 173 ARG A O 1
ATOM 1392 N N . THR A 1 174 ? -26.523 -10.446 12.603 1.00 83.06 174 THR A N 1
ATOM 1393 C CA . THR A 1 174 ? -27.910 -10.829 12.373 1.00 83.06 174 THR A CA 1
ATOM 1394 C C . THR A 1 174 ? -28.750 -9.825 13.139 1.00 83.06 174 THR A C 1
ATOM 1396 O O . THR A 1 174 ? -28.817 -9.858 14.368 1.00 83.06 174 THR A O 1
ATOM 1399 N N . VAL A 1 175 ? -29.320 -8.859 12.421 1.00 84.50 175 VAL A N 1
ATOM 1400 C CA . VAL A 1 175 ? -30.364 -8.019 12.987 1.00 84.50 175 VAL A CA 1
ATOM 1401 C C . VAL A 1 175 ? -31.519 -8.980 13.173 1.00 84.50 175 VAL A C 1
ATOM 1403 O O . VAL A 1 175 ? -32.137 -9.385 12.192 1.00 84.50 175 VAL A O 1
ATOM 1406 N N . GLN A 1 176 ? -31.725 -9.424 14.414 1.00 83.50 176 GLN A N 1
ATOM 1407 C CA . GLN A 1 176 ? -32.936 -10.134 14.806 1.00 83.50 176 GLN A CA 1
ATOM 1408 C C . GLN A 1 176 ? -34.091 -9.334 14.197 1.00 83.50 176 GLN A C 1
ATOM 1410 O O . GLN A 1 176 ? -34.202 -8.144 14.528 1.00 83.50 176 GLN A O 1
ATOM 1415 N N . PRO A 1 177 ? -34.854 -9.893 13.237 1.00 78.44 177 PRO A N 1
ATOM 1416 C CA . PRO A 1 177 ? -35.953 -9.164 12.638 1.00 78.44 177 PRO A CA 1
ATOM 1417 C C . PRO A 1 177 ? -36.845 -8.775 13.801 1.00 78.44 177 PRO A C 1
ATOM 1419 O O . PRO A 1 177 ? -37.374 -9.634 14.503 1.00 78.44 177 PRO A O 1
ATOM 1422 N N . LYS A 1 178 ? -36.913 -7.471 14.080 1.00 80.25 178 LYS A N 1
ATOM 1423 C CA . LYS A 1 178 ? -37.774 -6.952 15.130 1.00 80.25 178 LYS A CA 1
ATOM 1424 C C . LYS A 1 178 ? -39.163 -7.372 14.700 1.00 80.25 178 LYS A C 1
ATOM 1426 O O . LYS A 1 178 ? -39.643 -6.852 13.693 1.00 80.25 178 LYS A O 1
ATOM 1431 N N . SER A 1 179 ? -39.707 -8.380 15.381 1.00 71.25 179 SER A N 1
ATOM 1432 C CA . SER A 1 179 ? -40.965 -9.044 15.066 1.00 71.25 179 SER A CA 1
ATOM 1433 C C . SER A 1 179 ? -42.042 -7.977 15.003 1.00 71.25 179 SER A C 1
ATOM 1435 O O . SER A 1 179 ? -42.631 -7.589 16.010 1.00 71.25 179 SER A O 1
ATOM 1437 N N . THR A 1 180 ? -42.220 -7.417 13.816 1.00 68.12 180 THR A N 1
ATOM 1438 C CA . THR A 1 180 ? -43.297 -6.497 13.539 1.00 68.12 180 THR A CA 1
ATOM 1439 C C . THR A 1 180 ? -44.434 -7.446 13.274 1.00 68.12 180 THR A C 1
ATOM 1441 O O . THR A 1 180 ? -44.422 -8.166 12.280 1.00 68.12 180 THR A O 1
ATOM 1444 N N . THR A 1 181 ? -45.312 -7.556 14.261 1.00 67.69 181 THR A N 1
ATOM 1445 C CA . THR A 1 181 ? -46.510 -8.385 14.289 1.00 67.69 181 THR A CA 1
ATOM 1446 C C . THR A 1 181 ? -47.430 -7.948 13.150 1.00 67.69 181 THR A C 1
ATOM 1448 O O . THR A 1 181 ? -48.420 -7.255 13.350 1.00 67.69 181 THR A O 1
ATOM 1451 N N . VAL A 1 182 ? -47.084 -8.299 11.913 1.00 60.88 182 VAL A N 1
ATOM 1452 C CA . VAL A 1 182 ? -47.978 -8.145 10.773 1.00 60.88 182 VAL A CA 1
ATOM 1453 C C . VAL A 1 182 ? -48.798 -9.419 10.727 1.00 60.88 182 VAL A C 1
ATOM 1455 O O . VAL A 1 182 ? -48.402 -10.432 10.157 1.00 60.88 182 VAL A O 1
ATOM 1458 N N . SER A 1 183 ? -49.933 -9.348 11.416 1.00 60.88 183 SER A N 1
ATOM 1459 C CA . SER A 1 183 ? -51.025 -10.310 11.353 1.00 60.88 183 SER A CA 1
ATOM 1460 C C . SER A 1 183 ? -51.495 -10.417 9.898 1.00 60.88 183 SER A C 1
ATOM 1462 O O . SER A 1 183 ? -52.318 -9.623 9.447 1.00 60.88 183 SER A O 1
ATOM 1464 N N . THR A 1 184 ? -50.917 -11.343 9.131 1.00 53.50 184 THR A N 1
ATOM 1465 C CA . THR A 1 184 ? -51.353 -11.635 7.762 1.00 53.50 184 THR A CA 1
ATOM 1466 C C . THR A 1 184 ? -51.815 -13.078 7.707 1.00 53.50 184 THR A C 1
ATOM 1468 O O . THR A 1 184 ? -51.097 -13.996 8.094 1.00 53.50 184 THR A O 1
ATOM 1471 N N . LYS A 1 185 ? -53.073 -13.219 7.297 1.00 62.22 185 LYS A N 1
ATOM 1472 C CA . LYS A 1 185 ? -53.862 -14.445 7.242 1.00 62.22 185 LYS A CA 1
ATOM 1473 C C . LYS A 1 185 ? -53.206 -15.528 6.369 1.00 62.22 185 LYS A C 1
ATOM 1475 O O . LYS A 1 185 ? -52.518 -15.185 5.409 1.00 62.22 185 LYS A O 1
ATOM 1480 N N . PRO A 1 186 ? -53.469 -16.813 6.663 1.00 62.53 186 PRO A N 1
ATOM 1481 C CA . PRO A 1 186 ? -52.975 -17.930 5.872 1.00 62.53 186 PRO A CA 1
ATOM 1482 C C . PRO A 1 186 ? -53.654 -17.927 4.497 1.00 62.53 186 PRO A C 1
ATOM 1484 O O . PRO A 1 186 ? -54.878 -17.873 4.399 1.00 62.53 186 PRO A O 1
ATOM 1487 N N . SER A 1 187 ? -52.843 -17.943 3.444 1.00 59.34 187 SER A N 1
ATOM 1488 C CA . SER A 1 187 ? -53.270 -18.125 2.059 1.00 59.34 187 SER A CA 1
ATOM 1489 C C . SER A 1 187 ? -52.632 -19.416 1.565 1.00 59.34 187 SER A C 1
ATOM 1491 O O . SER A 1 187 ? -51.447 -19.438 1.239 1.00 59.34 187 SER A O 1
ATOM 1493 N N . GLU A 1 188 ? -53.425 -20.481 1.565 1.00 69.12 188 GLU A N 1
ATOM 1494 C CA . GLU A 1 188 ? -53.121 -21.791 0.991 1.00 69.12 188 GLU A CA 1
ATOM 1495 C C . GLU A 1 188 ? -53.071 -21.685 -0.540 1.00 69.12 188 GLU A C 1
ATOM 1497 O O . GLU A 1 188 ? -54.045 -21.234 -1.129 1.00 69.12 188 GLU A O 1
ATOM 1502 N N . ASN A 1 189 ? -51.951 -22.074 -1.159 1.00 58.50 189 ASN A N 1
ATOM 1503 C CA . ASN A 1 189 ? -51.826 -22.586 -2.539 1.00 58.50 189 ASN A CA 1
ATOM 1504 C C . ASN A 1 189 ? -50.460 -23.318 -2.603 1.00 58.50 189 ASN A C 1
ATOM 1506 O O . ASN A 1 189 ? -49.448 -22.695 -2.289 1.00 58.50 189 ASN A O 1
ATOM 1510 N N . LEU A 1 190 ? -50.386 -24.656 -2.658 1.00 63.41 190 LEU A N 1
ATOM 1511 C CA . LEU A 1 190 ? -50.549 -25.605 -3.784 1.00 63.41 190 LEU A CA 1
ATOM 1512 C C . LEU A 1 190 ? -49.424 -25.571 -4.841 1.00 63.41 190 LEU A C 1
ATOM 1514 O O . LEU A 1 190 ? -49.412 -24.733 -5.737 1.00 63.41 190 LEU A O 1
ATOM 1518 N N . ASP A 1 191 ? -48.503 -26.524 -4.654 1.00 60.34 191 ASP A N 1
ATOM 1519 C CA . ASP A 1 191 ? -47.773 -27.382 -5.600 1.00 60.34 191 ASP A CA 1
ATOM 1520 C C . ASP A 1 191 ? -47.448 -26.840 -7.002 1.00 60.34 191 ASP A C 1
ATOM 1522 O O . ASP A 1 191 ? -48.270 -26.844 -7.916 1.00 60.34 191 ASP A O 1
ATOM 1526 N N . GLY A 1 192 ? -46.174 -26.486 -7.188 1.00 62.38 192 GLY A N 1
ATOM 1527 C CA . GLY A 1 192 ? -45.563 -26.213 -8.486 1.00 62.38 192 GLY A CA 1
ATOM 1528 C C . GLY A 1 192 ? -44.087 -26.596 -8.469 1.00 62.38 192 GLY A C 1
ATOM 1529 O O . GLY A 1 192 ? -43.240 -25.802 -8.074 1.00 62.38 192 GLY A O 1
ATOM 1530 N N . ASP A 1 193 ? -43.816 -27.839 -8.861 1.00 61.56 193 ASP A N 1
ATOM 1531 C CA . ASP A 1 193 ? -42.499 -28.416 -9.129 1.00 61.56 193 ASP A CA 1
ATOM 1532 C C . ASP A 1 193 ? -41.808 -27.634 -10.258 1.00 61.56 193 ASP A C 1
ATOM 1534 O O . ASP A 1 193 ? -42.288 -27.601 -11.394 1.00 61.56 193 ASP A O 1
ATOM 1538 N N . THR A 1 194 ? -40.719 -26.924 -9.956 1.00 54.00 194 THR A N 1
ATOM 1539 C CA . THR A 1 194 ? -39.840 -26.369 -10.993 1.00 54.00 194 THR A CA 1
ATOM 1540 C C . THR A 1 194 ? -38.407 -26.321 -10.483 1.00 54.00 194 THR A C 1
ATOM 1542 O O . THR A 1 194 ? -37.979 -25.411 -9.775 1.00 54.00 194 THR A O 1
ATOM 1545 N N . SER A 1 195 ? -37.675 -27.368 -10.843 1.00 69.31 195 SER A N 1
ATOM 1546 C CA . SER A 1 195 ? -36.236 -27.513 -10.708 1.00 69.31 195 SER A CA 1
ATOM 1547 C C . SER A 1 195 ? -35.500 -26.604 -11.699 1.00 69.31 195 SER A C 1
ATOM 1549 O O . SER A 1 195 ? -35.294 -26.994 -12.845 1.00 69.31 195 SER A O 1
ATOM 1551 N N . GLU A 1 196 ? -35.052 -25.428 -11.269 1.00 61.19 196 GLU A N 1
ATOM 1552 C CA . GLU A 1 196 ? -33.954 -24.719 -11.938 1.00 61.19 196 GLU A CA 1
ATOM 1553 C C . GLU A 1 196 ? -32.967 -24.209 -10.887 1.00 61.19 196 GLU A C 1
ATOM 1555 O O . GLU A 1 196 ? -33.206 -23.263 -10.137 1.00 61.19 196 GLU A O 1
ATOM 1560 N N . GLU A 1 197 ? -31.846 -24.922 -10.812 1.00 61.00 197 GLU A N 1
ATOM 1561 C CA . GLU A 1 197 ? -30.706 -24.695 -9.934 1.00 61.00 197 GLU A CA 1
ATOM 1562 C C . GLU A 1 197 ? -29.890 -23.500 -10.460 1.00 61.00 197 GLU A C 1
ATOM 1564 O O . GLU A 1 197 ? -28.746 -23.616 -10.904 1.00 61.00 197 GLU A O 1
ATOM 1569 N N . GLU A 1 198 ? -30.495 -22.310 -10.458 1.00 55.97 198 GLU A N 1
ATOM 1570 C CA . GLU A 1 198 ? -29.750 -21.074 -10.650 1.00 55.97 198 GLU A CA 1
ATOM 1571 C C . GLU A 1 198 ? -28.847 -20.881 -9.429 1.00 55.97 198 GLU A C 1
ATOM 1573 O O . GLU A 1 198 ? -29.253 -20.385 -8.375 1.00 55.97 198 GLU A O 1
ATOM 1578 N N . THR A 1 199 ? -27.571 -21.239 -9.591 1.00 53.53 199 THR A N 1
ATOM 1579 C CA . THR A 1 199 ? -26.456 -20.758 -8.768 1.00 53.53 199 THR A CA 1
ATOM 1580 C C . THR A 1 199 ? -26.292 -19.255 -8.989 1.00 53.53 199 THR A C 1
ATOM 1582 O O . THR A 1 199 ? -25.299 -18.752 -9.522 1.00 53.53 199 THR A O 1
ATOM 1585 N N . GLY A 1 200 ? -27.305 -18.508 -8.555 1.00 53.25 200 GLY A N 1
ATOM 1586 C CA . GLY A 1 200 ? -27.261 -17.083 -8.367 1.00 53.25 200 GLY A CA 1
ATOM 1587 C C . GLY A 1 200 ? -26.128 -16.808 -7.401 1.00 53.25 200 GLY A C 1
ATOM 1588 O O . GLY A 1 200 ? -26.296 -16.866 -6.183 1.00 53.25 200 GLY A O 1
ATOM 1589 N N . ARG A 1 201 ? -24.956 -16.471 -7.949 1.00 55.34 201 ARG A N 1
ATOM 1590 C CA . ARG A 1 201 ? -23.887 -15.766 -7.241 1.00 55.34 201 ARG A CA 1
ATOM 1591 C C . ARG A 1 201 ? -24.426 -14.383 -6.906 1.00 55.34 201 ARG A C 1
ATOM 1593 O O . ARG A 1 201 ? -23.991 -13.373 -7.458 1.00 55.34 201 ARG A O 1
ATOM 1600 N N . SER A 1 202 ? -25.433 -14.338 -6.035 1.00 58.25 202 SER A N 1
ATOM 1601 C CA . SER A 1 202 ? -25.939 -13.130 -5.427 1.00 58.25 202 SER A CA 1
ATOM 1602 C C . SER A 1 202 ? -24.708 -12.489 -4.826 1.00 58.25 202 SER A C 1
ATOM 1604 O O . SER A 1 202 ? -24.081 -13.085 -3.950 1.00 58.25 202 SER A O 1
ATOM 1606 N N . PHE A 1 203 ? -24.291 -11.374 -5.426 1.00 48.62 203 PHE A N 1
ATOM 1607 C CA . PHE A 1 203 ? -23.047 -10.691 -5.128 1.00 48.62 203 PHE A CA 1
ATOM 1608 C C . PHE A 1 203 ? -22.720 -10.843 -3.642 1.00 48.62 203 PHE A C 1
ATOM 1610 O O . PHE A 1 203 ? -23.485 -10.346 -2.810 1.00 48.62 203 PHE A O 1
ATOM 1617 N N . LEU A 1 204 ? -21.631 -11.556 -3.326 1.00 58.53 204 LEU A N 1
ATOM 1618 C CA . LEU A 1 204 ? -21.048 -11.679 -1.988 1.00 58.53 204 LEU A CA 1
ATOM 1619 C C . LEU A 1 204 ? -20.607 -10.271 -1.555 1.00 58.53 204 LEU A C 1
ATOM 1621 O O . LEU A 1 204 ? -19.442 -9.898 -1.579 1.00 58.53 204 LEU A O 1
ATOM 1625 N N . LYS A 1 205 ? -21.586 -9.412 -1.265 1.00 61.41 205 LYS A N 1
ATOM 1626 C CA . LYS A 1 205 ? -21.482 -7.946 -1.280 1.00 61.41 205 LYS A CA 1
ATOM 1627 C C . LYS A 1 205 ? -20.723 -7.387 -0.081 1.00 61.41 205 LYS A C 1
ATOM 1629 O O . LYS A 1 205 ? -20.655 -6.174 0.086 1.00 61.41 205 LYS A O 1
ATOM 1634 N N . ASN A 1 206 ? -20.149 -8.242 0.760 1.00 68.44 206 ASN A N 1
ATOM 1635 C CA . ASN A 1 206 ? -19.644 -7.846 2.066 1.00 68.44 206 ASN A CA 1
ATOM 1636 C C . ASN A 1 206 ? -18.300 -8.514 2.391 1.00 68.44 206 ASN A C 1
ATOM 1638 O O . ASN A 1 206 ? -18.097 -8.988 3.506 1.00 68.44 206 ASN A O 1
ATOM 1642 N N . GLU A 1 207 ? -17.369 -8.555 1.443 1.00 82.94 207 GLU A N 1
ATOM 1643 C CA . GLU A 1 207 ? -15.974 -8.856 1.770 1.00 82.94 207 GLU A CA 1
ATOM 1644 C C . GLU A 1 207 ? -15.247 -7.570 2.166 1.00 82.94 207 GLU A C 1
ATOM 1646 O O . GLU A 1 207 ? -15.229 -6.583 1.424 1.00 82.94 207 GLU A O 1
ATOM 1651 N N . SER A 1 208 ? -14.644 -7.571 3.353 1.00 90.69 208 SER A N 1
ATOM 1652 C CA . SER A 1 208 ? -13.707 -6.526 3.757 1.00 90.69 208 SER A CA 1
ATOM 1653 C C . SER A 1 208 ? -12.309 -6.896 3.273 1.00 90.69 208 SER A C 1
ATOM 1655 O O . SER A 1 208 ? -11.999 -8.066 3.049 1.00 90.69 208 SER A O 1
ATOM 1657 N N . ARG A 1 209 ? -11.448 -5.892 3.110 1.00 95.19 209 ARG A N 1
ATOM 1658 C CA . ARG A 1 209 ? -10.043 -6.091 2.748 1.00 95.19 209 ARG A CA 1
ATOM 1659 C C . ARG A 1 209 ? -9.152 -5.590 3.864 1.00 95.19 209 ARG A C 1
ATOM 1661 O O . ARG A 1 209 ? -9.278 -4.448 4.308 1.00 95.19 209 ARG A O 1
ATOM 1668 N N . GLU A 1 210 ? -8.225 -6.438 4.264 1.00 96.19 210 GLU A N 1
ATOM 1669 C CA . GLU A 1 210 ? -7.152 -6.108 5.182 1.00 96.19 210 GLU A CA 1
ATOM 1670 C C . GLU A 1 210 ? -5.856 -5.914 4.403 1.00 96.19 210 GLU A C 1
ATOM 1672 O O . GLU A 1 210 ? -5.552 -6.656 3.468 1.00 96.19 210 GLU A O 1
ATOM 1677 N N . TYR A 1 211 ? -5.103 -4.884 4.774 1.00 97.31 211 TYR A N 1
ATOM 1678 C CA . TYR A 1 211 ? -3.905 -4.463 4.061 1.00 97.31 211 TYR A CA 1
ATOM 1679 C C . TYR A 1 211 ? -2.692 -4.644 4.959 1.00 97.31 211 TYR A C 1
ATOM 1681 O O . TYR A 1 211 ? -2.730 -4.281 6.135 1.00 97.31 211 TYR A O 1
ATOM 1689 N N . PHE A 1 212 ? -1.614 -5.172 4.393 1.00 97.44 212 PHE A N 1
ATOM 1690 C CA . PHE A 1 212 ? -0.394 -5.489 5.120 1.00 97.44 212 PHE A CA 1
ATOM 1691 C C . PHE A 1 212 ? 0.820 -4.898 4.407 1.00 97.44 212 PHE A C 1
ATOM 1693 O O . PHE A 1 212 ? 0.944 -5.027 3.194 1.00 97.44 212 PHE A O 1
ATOM 1700 N N . LEU A 1 213 ? 1.737 -4.272 5.142 1.00 96.62 213 LEU A N 1
ATOM 1701 C CA . LEU A 1 213 ? 3.022 -3.811 4.606 1.00 96.62 213 LEU A CA 1
ATOM 1702 C C . LEU A 1 213 ? 4.174 -4.638 5.195 1.00 96.62 213 LEU A C 1
ATOM 1704 O O . LEU A 1 213 ? 4.150 -4.929 6.393 1.00 96.62 213 LEU A O 1
ATOM 1708 N N . PRO A 1 214 ? 5.179 -5.032 4.391 1.00 96.25 214 PRO A N 1
ATOM 1709 C CA . PRO A 1 214 ? 6.357 -5.717 4.911 1.00 96.25 214 PRO A CA 1
ATOM 1710 C C . PRO A 1 214 ? 7.254 -4.727 5.662 1.00 96.25 214 PRO A C 1
ATOM 1712 O O . PRO A 1 214 ? 7.474 -3.619 5.177 1.00 96.25 214 PRO A O 1
ATOM 1715 N N . LYS A 1 215 ? 7.817 -5.120 6.811 1.00 93.12 215 LYS A N 1
ATOM 1716 C CA . LYS A 1 215 ? 8.828 -4.302 7.500 1.00 93.12 215 LYS A CA 1
ATOM 1717 C C . LYS A 1 215 ? 10.215 -4.586 6.907 1.00 93.12 215 LYS A C 1
ATOM 1719 O O . LYS A 1 215 ? 10.703 -5.704 7.063 1.00 93.12 215 LYS A O 1
ATOM 1724 N N . PRO A 1 216 ? 10.885 -3.620 6.251 1.00 83.50 216 PRO A N 1
ATOM 1725 C CA . PRO A 1 216 ? 12.117 -3.893 5.506 1.00 83.50 216 PRO A CA 1
ATOM 1726 C C . PRO A 1 216 ? 13.278 -4.358 6.397 1.00 83.50 216 PRO A C 1
ATOM 1728 O O . PRO A 1 216 ? 14.117 -5.123 5.935 1.00 83.50 216 PRO A O 1
ATOM 1731 N N . PHE A 1 217 ? 13.311 -3.941 7.665 1.00 77.62 217 PHE A N 1
ATOM 1732 C CA . PHE A 1 217 ? 14.380 -4.289 8.608 1.00 77.62 217 PHE A CA 1
ATOM 1733 C C . PHE A 1 217 ? 14.086 -5.507 9.492 1.00 77.62 217 PHE A C 1
ATOM 1735 O O . PHE A 1 217 ? 15.002 -6.074 10.074 1.00 77.62 217 PHE A O 1
ATOM 1742 N N . LEU A 1 218 ? 12.820 -5.919 9.605 1.00 77.50 218 LEU A N 1
ATOM 1743 C CA . LEU A 1 218 ? 12.381 -6.971 10.534 1.00 77.50 218 LEU A CA 1
ATOM 1744 C C . LEU A 1 218 ? 12.027 -8.287 9.814 1.00 77.50 218 LEU A C 1
ATOM 1746 O O . LEU A 1 218 ? 11.314 -9.131 10.358 1.00 77.50 218 LEU A O 1
ATOM 1750 N N . GLY A 1 219 ? 12.514 -8.472 8.583 1.00 78.31 219 GLY A N 1
ATOM 1751 C CA . GLY A 1 219 ? 12.356 -9.712 7.819 1.00 78.31 219 GLY A CA 1
ATOM 1752 C C . GLY A 1 219 ? 10.914 -9.992 7.375 1.00 78.31 219 GLY A C 1
ATOM 1753 O O . GLY A 1 219 ? 10.258 -9.141 6.779 1.00 78.31 219 GLY A O 1
ATOM 1754 N N . TYR A 1 220 ? 10.425 -11.212 7.636 1.00 80.38 220 TYR A N 1
ATOM 1755 C CA . TYR A 1 220 ? 9.117 -11.720 7.182 1.00 80.38 220 TYR A CA 1
ATOM 1756 C C . TYR A 1 220 ? 7.905 -11.125 7.920 1.00 80.38 220 TYR A C 1
ATOM 1758 O O . TYR A 1 220 ? 6.764 -11.490 7.626 1.00 80.38 220 TYR A O 1
ATOM 1766 N N . LYS A 1 221 ? 8.114 -10.220 8.885 1.00 93.00 221 LYS A N 1
ATOM 1767 C CA . LYS A 1 221 ? 7.010 -9.635 9.647 1.00 93.00 221 LYS A CA 1
ATOM 1768 C C . LYS A 1 221 ? 6.225 -8.642 8.784 1.00 93.00 221 LYS A C 1
ATOM 1770 O O . LYS A 1 221 ? 6.777 -7.694 8.223 1.00 93.00 221 LYS A O 1
ATOM 1775 N N . GLN A 1 222 ? 4.915 -8.858 8.714 1.00 95.56 222 GLN A N 1
ATOM 1776 C CA . GLN A 1 222 ? 3.960 -7.961 8.071 1.00 95.56 222 GLN A CA 1
ATOM 1777 C C . GLN A 1 222 ? 3.223 -7.129 9.127 1.00 95.56 222 GLN A C 1
ATOM 1779 O O . GLN A 1 222 ? 2.822 -7.655 10.164 1.00 95.56 222 GLN A O 1
ATOM 1784 N N . THR A 1 223 ? 3.015 -5.843 8.849 1.00 95.94 223 THR A N 1
ATOM 1785 C CA . THR A 1 223 ? 2.250 -4.919 9.700 1.00 95.94 223 THR A CA 1
ATOM 1786 C C . THR A 1 223 ? 0.896 -4.666 9.075 1.00 95.94 223 THR A C 1
ATOM 1788 O O . THR A 1 223 ? 0.824 -4.282 7.904 1.00 95.94 223 THR A O 1
ATOM 1791 N N . LYS A 1 224 ? -0.180 -4.842 9.841 1.00 96.56 224 LYS A N 1
ATOM 1792 C CA . LYS A 1 224 ? -1.525 -4.495 9.385 1.00 96.56 224 LYS A CA 1
ATOM 1793 C C . LYS A 1 224 ? -1.660 -2.978 9.321 1.00 96.56 224 LYS A C 1
ATOM 1795 O O . LYS A 1 224 ? -1.421 -2.283 10.297 1.00 96.56 224 LYS A O 1
ATOM 1800 N N . VAL A 1 225 ? -2.080 -2.444 8.183 1.00 96.62 225 VAL A N 1
ATOM 1801 C CA . VAL A 1 225 ? -2.239 -1.001 7.977 1.00 96.62 225 VAL A CA 1
ATOM 1802 C C . VAL A 1 225 ? -3.620 -0.677 7.422 1.00 96.62 225 VAL A C 1
ATOM 1804 O O . VAL A 1 225 ? -4.346 -1.534 6.922 1.00 96.62 225 VAL A O 1
ATOM 1807 N N . CYS A 1 226 ? -4.024 0.588 7.521 1.00 96.00 226 CYS A N 1
ATOM 1808 C CA . CYS A 1 226 ? -5.249 1.038 6.873 1.00 96.00 226 CYS A CA 1
ATOM 1809 C C . CYS A 1 226 ? -5.058 1.148 5.348 1.00 96.00 226 CYS A C 1
ATOM 1811 O O . CYS A 1 226 ? -3.949 1.371 4.858 1.00 96.00 226 CYS A O 1
ATOM 1813 N N . LYS A 1 227 ? -6.162 1.075 4.592 1.00 95.50 227 LYS A N 1
ATOM 1814 C CA . LYS A 1 227 ? -6.161 1.207 3.122 1.00 95.50 227 LYS A CA 1
ATOM 1815 C C . LYS A 1 227 ? -5.413 2.453 2.638 1.00 95.50 227 LYS A C 1
ATOM 1817 O O . LYS A 1 227 ? -4.648 2.372 1.685 1.00 95.50 227 LYS A O 1
ATOM 1822 N N . LYS A 1 228 ? -5.625 3.596 3.302 1.00 95.44 228 LYS A N 1
ATOM 1823 C CA . LYS A 1 228 ? -4.997 4.875 2.933 1.00 95.44 228 LYS A CA 1
ATOM 1824 C C . LYS A 1 228 ? -3.475 4.825 3.078 1.00 95.44 228 LYS A C 1
ATOM 1826 O O . LYS A 1 228 ? -2.777 5.275 2.182 1.00 95.44 228 LYS A O 1
ATOM 1831 N N . MET A 1 229 ? -2.976 4.256 4.176 1.00 96.12 229 MET A N 1
ATOM 1832 C CA . MET A 1 229 ? -1.538 4.083 4.396 1.00 96.12 229 MET A CA 1
ATOM 1833 C C . MET A 1 229 ? -0.934 3.134 3.357 1.00 96.12 229 MET A C 1
ATOM 1835 O O . MET A 1 229 ? 0.112 3.436 2.790 1.00 96.12 229 MET A O 1
ATOM 1839 N N . PHE A 1 230 ? -1.609 2.018 3.069 1.00 97.19 230 PHE A N 1
ATOM 1840 C CA . PHE A 1 230 ? -1.159 1.051 2.068 1.00 97.19 230 PHE A CA 1
ATOM 1841 C C . PHE A 1 230 ? -1.062 1.668 0.667 1.00 97.19 230 PHE A C 1
ATOM 1843 O O . PHE A 1 230 ? 0.007 1.653 0.068 1.00 97.19 230 PHE A O 1
ATOM 1850 N N . LEU A 1 231 ? -2.153 2.254 0.163 1.00 96.38 231 LEU A N 1
ATOM 1851 C CA . LEU A 1 231 ? -2.193 2.832 -1.184 1.00 96.38 231 LEU A CA 1
ATOM 1852 C C . LEU A 1 231 ? -1.278 4.051 -1.316 1.00 96.38 231 LEU A C 1
ATOM 1854 O O . LEU A 1 231 ? -0.493 4.110 -2.259 1.00 96.38 231 LEU A O 1
ATOM 1858 N N . GLY A 1 232 ? -1.271 4.935 -0.314 1.00 95.94 232 GLY A N 1
ATOM 1859 C CA . GLY A 1 232 ? -0.401 6.108 -0.318 1.00 95.94 232 GLY A CA 1
ATOM 1860 C C . GLY A 1 232 ? 1.083 5.740 -0.326 1.00 95.94 232 GLY A C 1
ATOM 1861 O O . GLY A 1 232 ? 1.871 6.384 -1.009 1.00 95.94 232 GLY A O 1
ATOM 1862 N N . THR A 1 233 ? 1.467 4.652 0.352 1.00 96.31 233 THR A N 1
ATOM 1863 C CA . THR A 1 233 ? 2.846 4.125 0.303 1.00 96.31 233 THR A CA 1
ATOM 1864 C C . THR A 1 233 ? 3.227 3.630 -1.093 1.00 96.31 233 THR A C 1
ATOM 1866 O O . THR A 1 233 ? 4.388 3.706 -1.465 1.00 96.31 233 THR A O 1
ATOM 1869 N N . LEU A 1 234 ? 2.268 3.155 -1.889 1.00 96.56 234 LEU A N 1
ATOM 1870 C CA . LEU A 1 234 ? 2.499 2.692 -3.259 1.00 96.56 234 LEU A 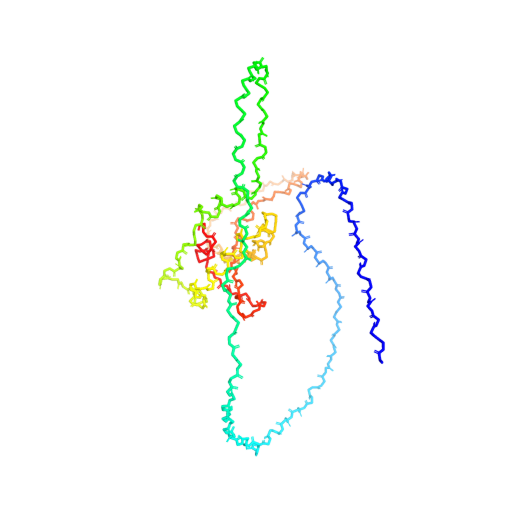CA 1
ATOM 1871 C C . LEU A 1 234 ? 2.342 3.803 -4.317 1.00 96.56 234 LEU A C 1
ATOM 1873 O O . LEU A 1 234 ? 2.655 3.560 -5.482 1.00 96.56 234 LEU A O 1
ATOM 1877 N N . GLY A 1 235 ? 1.901 5.000 -3.915 1.00 95.00 235 GLY A N 1
ATOM 1878 C CA . GLY A 1 235 ? 1.669 6.150 -4.795 1.00 95.00 235 GLY A CA 1
ATOM 1879 C C . GLY A 1 235 ? 0.309 6.157 -5.504 1.00 95.00 235 GLY A C 1
ATOM 1880 O O . GLY A 1 235 ? 0.179 6.779 -6.559 1.00 95.00 235 GLY A O 1
ATOM 1881 N N . TYR A 1 236 ? -0.686 5.453 -4.950 1.00 93.75 236 TYR A N 1
ATOM 1882 C CA . TYR A 1 236 ? -2.075 5.426 -5.436 1.00 93.75 236 TYR A CA 1
ATOM 1883 C C . TYR A 1 236 ? -3.035 6.193 -4.524 1.00 93.75 236 TYR A C 1
ATOM 1885 O O . TYR A 1 236 ? -2.800 6.232 -3.292 1.00 93.75 236 TYR A O 1
#